Protein AF-A0A965VY72-F1 (afdb_monomer)

pLDDT: mean 89.58, std 15.49, range [37.41, 98.88]

Secondary structure (DSSP, 8-state):
------------------SSSTTHHHHHHHHHHHTT-HHHHHHHHHHHHHSHHHHT-HHHHHHHHHHHHHHHH-S-HHHHTT-TTHHHHHHHHHHHHHHH-TT-TTHHHHHHHHHHHHHHHHHHHHHHHTTT--HHHHHHHHHHHHHHGGG-TTSHHHHTT--HHHHHHHHHHHHHHHT-HHHHHHHHHHHHHTT---HHHHHHHHHHHHHTT-HHHHHHHHHHHTTT-TT-HHHHHHHHHHHHHTT-HHHHHHHHHHHHHH-TT---

Sequence (268 aa):
MKIKIHLAVLAIFAMPMYYKSQSINVQNMINYTRNKDFEKARSAADAAIAHAETKGKAKTWKCRGEVFKAIYADTSSRIRALDSKSEEKALEAFTQCFILDKELIYKDEVKNWLVQAASACLRKSESYYVPNSMYTEALAIYNLLENALPYDFDQAMKRSNITKEKLVYNRFKVNTYAGDKNQMKQIAETLMRMGYKEAFIYESMLKLYLAEKDTASALSVIEKGKDLFESNMVLIGTEIDIYLARKKTQDLIVKVQNAIELAPDNDI

Structure (mmCIF, N/CA/C/O backbone):
data_AF-A0A965VY72-F1
#
_entry.id   AF-A0A965VY72-F1
#
loop_
_atom_site.group_PDB
_atom_site.id
_atom_site.type_symbol
_atom_site.label_atom_id
_atom_site.label_alt_id
_atom_site.label_comp_id
_atom_site.label_asym_id
_atom_site.label_entity_id
_atom_site.label_seq_id
_atom_site.pdbx_PDB_ins_code
_atom_site.Cartn_x
_atom_site.Cartn_y
_atom_site.Cartn_z
_atom_site.occupancy
_atom_site.B_iso_or_equiv
_atom_site.auth_seq_id
_atom_site.auth_comp_id
_atom_site.auth_asym_id
_atom_site.auth_atom_id
_atom_site.pdbx_PDB_model_num
ATOM 1 N N . MET A 1 1 ? 23.891 34.702 -82.971 1.00 40.88 1 MET A N 1
ATOM 2 C CA . MET A 1 1 ? 24.136 33.421 -82.274 1.00 40.88 1 MET A CA 1
ATOM 3 C C . MET A 1 1 ? 24.014 33.675 -80.771 1.00 40.88 1 MET A C 1
ATOM 5 O O . MET A 1 1 ? 24.878 34.335 -80.216 1.00 40.88 1 MET A O 1
ATOM 9 N N . LYS A 1 2 ? 22.882 33.320 -80.144 1.00 37.41 2 LYS A N 1
ATOM 10 C CA . LYS A 1 2 ? 22.595 33.601 -78.721 1.00 37.41 2 LYS A CA 1
ATOM 11 C C . LYS A 1 2 ? 22.904 32.349 -77.895 1.00 37.41 2 LYS A C 1
ATOM 13 O O . LYS A 1 2 ? 22.242 31.334 -78.081 1.00 37.41 2 LYS A O 1
ATOM 18 N N . ILE A 1 3 ? 23.895 32.422 -77.011 1.00 41.69 3 ILE A N 1
ATOM 19 C CA . ILE A 1 3 ? 24.248 31.341 -76.082 1.00 41.69 3 ILE A CA 1
ATOM 20 C C . ILE A 1 3 ? 23.315 31.446 -74.870 1.00 41.69 3 ILE A C 1
ATOM 22 O O . ILE A 1 3 ? 23.334 32.444 -74.152 1.00 41.69 3 ILE A O 1
ATOM 26 N N . LYS A 1 4 ? 22.461 30.438 -74.669 1.00 41.91 4 LYS A N 1
ATOM 27 C CA . LYS A 1 4 ? 21.658 30.274 -73.451 1.00 41.91 4 LYS A CA 1
ATOM 28 C C . LYS A 1 4 ? 22.517 29.564 -72.407 1.00 41.91 4 LYS A C 1
ATOM 30 O O . LYS A 1 4 ? 22.856 28.400 -72.587 1.00 41.91 4 LYS A O 1
ATOM 35 N N . ILE A 1 5 ? 22.862 30.260 -71.330 1.00 47.34 5 ILE A N 1
ATOM 36 C CA . ILE A 1 5 ? 23.482 29.661 -70.145 1.00 47.34 5 ILE A CA 1
ATOM 37 C C . ILE A 1 5 ? 22.338 29.159 -69.259 1.00 47.34 5 ILE A 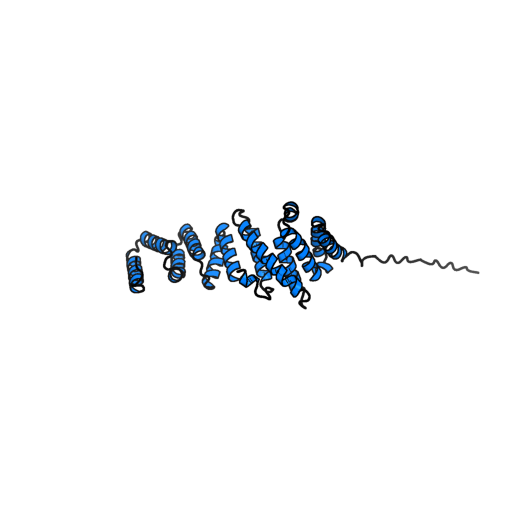C 1
ATOM 39 O O . ILE A 1 5 ? 21.594 29.956 -68.692 1.00 47.34 5 ILE A O 1
ATOM 43 N N . HIS A 1 6 ? 22.160 27.841 -69.180 1.00 44.81 6 HIS A N 1
ATOM 44 C CA . HIS A 1 6 ? 21.259 27.226 -68.209 1.00 44.81 6 HIS A CA 1
ATOM 45 C C . HIS A 1 6 ? 22.002 27.061 -66.882 1.00 44.81 6 HIS A C 1
ATOM 47 O O . HIS A 1 6 ? 22.918 26.252 -66.764 1.00 44.81 6 HIS A O 1
ATOM 53 N N . LEU A 1 7 ? 21.610 27.861 -65.891 1.00 44.25 7 LEU A N 1
ATOM 54 C CA . LEU A 1 7 ? 22.065 27.741 -64.512 1.00 44.25 7 LEU A CA 1
ATOM 55 C C . LEU A 1 7 ? 21.391 26.503 -63.893 1.00 44.25 7 LEU A C 1
ATOM 57 O O . LEU A 1 7 ? 20.194 26.520 -63.608 1.00 44.25 7 LEU A O 1
ATOM 61 N N . ALA A 1 8 ? 22.135 25.410 -63.737 1.00 47.56 8 ALA A N 1
ATOM 62 C CA . ALA A 1 8 ? 21.666 24.226 -63.026 1.00 47.56 8 ALA A CA 1
ATOM 63 C C . ALA A 1 8 ? 21.755 24.483 -61.513 1.00 47.56 8 ALA A C 1
ATOM 65 O O . ALA A 1 8 ? 22.842 24.525 -60.940 1.00 47.56 8 ALA A O 1
ATOM 66 N N . VAL A 1 9 ? 20.606 24.681 -60.864 1.00 48.56 9 VAL A N 1
ATOM 67 C CA . VAL A 1 9 ? 20.505 24.741 -59.402 1.00 48.56 9 VAL A CA 1
ATOM 68 C C . VAL A 1 9 ? 20.588 23.312 -58.868 1.00 48.56 9 VAL A C 1
ATOM 70 O O . VAL A 1 9 ? 19.647 22.531 -59.004 1.00 48.56 9 VAL A O 1
ATOM 73 N N . LEU A 1 10 ? 21.730 22.958 -58.279 1.00 47.56 10 LEU A N 1
ATOM 74 C CA . LEU A 1 10 ? 21.917 21.699 -57.565 1.00 47.56 10 LEU A CA 1
ATOM 75 C C . LEU A 1 10 ? 21.198 21.799 -56.209 1.00 47.56 10 LEU A C 1
ATOM 77 O O . LEU A 1 10 ? 21.743 22.319 -55.237 1.00 47.56 10 LEU A O 1
ATOM 81 N N . ALA A 1 11 ? 19.949 21.339 -56.144 1.00 50.06 11 ALA A N 1
ATOM 82 C CA . ALA A 1 11 ? 19.232 21.199 -54.882 1.00 50.06 11 ALA A CA 1
ATOM 83 C C . ALA A 1 11 ? 19.831 20.024 -54.092 1.00 50.06 11 ALA A C 1
ATOM 85 O O . ALA A 1 11 ? 19.510 18.861 -54.338 1.00 50.06 11 ALA A O 1
ATOM 86 N N . ILE A 1 12 ? 20.723 20.322 -53.145 1.00 50.69 12 ILE A N 1
ATOM 87 C CA . ILE A 1 12 ? 21.168 19.353 -52.142 1.00 50.69 12 ILE A CA 1
ATOM 88 C C . ILE A 1 12 ? 19.978 19.105 -51.216 1.00 50.69 12 ILE A C 1
ATOM 90 O O . ILE A 1 12 ? 19.688 19.892 -50.316 1.00 50.69 12 ILE A O 1
ATOM 94 N N . PHE A 1 13 ? 19.265 18.007 -51.457 1.00 47.59 13 PHE A N 1
ATOM 95 C CA . PHE A 1 13 ? 18.287 17.472 -50.521 1.00 47.59 13 PHE A CA 1
ATOM 96 C C . PHE A 1 13 ? 19.059 16.936 -49.308 1.00 47.59 13 PHE A C 1
ATOM 98 O O . PHE A 1 13 ? 19.477 15.780 -49.270 1.00 47.59 13 PHE A O 1
ATOM 105 N N . ALA A 1 14 ? 19.299 17.794 -48.317 1.00 49.09 14 ALA A N 1
ATOM 106 C CA . ALA A 1 14 ? 19.696 17.347 -46.993 1.00 49.09 14 ALA A CA 1
ATOM 107 C C . ALA A 1 14 ? 18.497 16.600 -46.399 1.00 49.09 14 ALA A C 1
ATOM 109 O O . ALA A 1 14 ? 17.624 17.202 -45.778 1.00 49.09 14 ALA A O 1
ATOM 110 N N . MET A 1 15 ? 18.412 15.288 -46.650 1.00 49.06 15 MET A N 1
ATOM 111 C CA . MET A 1 15 ? 17.477 14.435 -45.925 1.00 49.06 15 MET A CA 1
ATOM 112 C C . MET A 1 15 ? 17.787 14.587 -44.436 1.00 49.06 15 MET A C 1
ATOM 114 O O . MET A 1 15 ? 18.911 14.289 -44.018 1.00 49.06 15 MET A O 1
ATOM 118 N N . PRO A 1 16 ? 16.824 15.028 -43.616 1.00 48.22 16 PRO A N 1
ATOM 119 C CA . PRO A 1 16 ? 17.012 15.024 -42.184 1.00 48.22 16 PRO A CA 1
ATOM 120 C C . PRO A 1 16 ? 17.205 13.562 -41.746 1.00 48.22 16 PRO A C 1
ATOM 122 O O . PRO A 1 16 ? 16.287 12.749 -41.859 1.00 48.22 16 PRO A O 1
ATOM 125 N N . MET A 1 17 ? 18.397 13.201 -41.257 1.00 46.19 17 MET A N 1
ATOM 126 C CA . MET A 1 17 ? 18.658 11.907 -40.609 1.00 46.19 17 MET A CA 1
ATOM 127 C C . MET A 1 17 ? 17.891 11.819 -39.276 1.00 46.19 17 MET A C 1
ATOM 129 O O . MET A 1 17 ? 18.478 11.903 -38.203 1.00 46.19 17 MET A O 1
ATOM 133 N N . TYR A 1 18 ? 16.568 11.656 -39.325 1.00 44.50 18 TYR A N 1
ATOM 134 C CA . TYR A 1 18 ? 15.696 11.642 -38.140 1.00 44.50 18 TYR A CA 1
ATOM 135 C C . TYR A 1 18 ? 15.148 10.257 -37.762 1.00 44.50 18 TYR A C 1
ATOM 137 O O . TYR A 1 18 ? 14.260 10.170 -36.921 1.00 44.50 18 TYR A O 1
ATOM 145 N N . TYR A 1 19 ? 15.680 9.158 -38.309 1.00 41.00 19 TYR A N 1
ATOM 146 C CA . TYR A 1 19 ? 15.015 7.846 -38.191 1.00 41.00 19 TYR A CA 1
ATOM 147 C C . TYR A 1 19 ? 15.778 6.725 -37.463 1.00 41.00 19 TYR A C 1
ATOM 149 O O . TYR A 1 19 ? 15.329 5.583 -37.494 1.00 41.00 19 TYR A O 1
ATOM 157 N N . LYS A 1 20 ? 16.899 6.987 -36.765 1.00 46.50 20 LYS A N 1
ATOM 158 C CA . LYS A 1 20 ? 17.641 5.906 -36.062 1.00 46.50 20 LYS A CA 1
ATOM 159 C C . LYS A 1 20 ? 18.006 6.115 -34.586 1.00 46.50 20 LYS A C 1
ATOM 161 O O . LYS A 1 20 ? 18.427 5.147 -33.960 1.00 46.50 20 LYS A O 1
ATOM 166 N N . SER A 1 21 ? 17.810 7.291 -33.979 1.00 45.56 21 SER A N 1
ATOM 167 C CA . SER A 1 21 ? 18.193 7.494 -32.564 1.00 45.56 21 SER A CA 1
ATOM 168 C C . SER A 1 21 ? 17.094 7.154 -31.546 1.00 45.56 21 SER A C 1
ATOM 170 O O . SER A 1 21 ? 17.388 6.942 -30.378 1.00 45.56 21 SER A O 1
ATOM 172 N N . GLN A 1 22 ? 15.829 7.040 -31.949 1.00 54.75 22 GLN A N 1
ATOM 173 C CA . GLN A 1 22 ? 14.702 7.066 -31.000 1.00 54.75 22 GLN A CA 1
ATOM 174 C C . GLN A 1 22 ? 14.524 5.754 -30.201 1.00 54.75 22 GLN A C 1
ATOM 176 O O . GLN A 1 22 ? 14.051 5.771 -29.068 1.00 54.75 22 GLN A O 1
ATOM 181 N N . SER A 1 23 ? 14.999 4.615 -30.726 1.00 73.31 23 SER A N 1
ATOM 182 C CA . SER A 1 23 ? 15.077 3.331 -30.001 1.00 73.31 23 SER A CA 1
ATOM 183 C C . SER A 1 23 ? 16.409 3.125 -29.260 1.00 73.31 23 SER A C 1
ATOM 185 O O . SER A 1 23 ? 16.591 2.084 -28.620 1.00 73.31 23 SER A O 1
ATOM 187 N N . ILE A 1 24 ? 17.357 4.071 -29.335 1.00 89.06 24 ILE A N 1
ATOM 188 C CA . ILE A 1 24 ? 18.702 3.855 -28.783 1.00 89.06 24 ILE A CA 1
ATOM 189 C C . ILE A 1 24 ? 18.660 3.702 -27.268 1.00 89.06 24 ILE A C 1
ATOM 191 O O . ILE A 1 24 ? 19.339 2.839 -26.735 1.00 89.06 24 ILE A O 1
ATOM 195 N N . ASN A 1 25 ? 17.802 4.457 -26.577 1.00 92.69 25 ASN A N 1
ATOM 196 C CA . ASN A 1 25 ? 17.677 4.378 -25.122 1.00 92.69 25 ASN A CA 1
ATOM 197 C C . ASN A 1 25 ? 17.100 3.033 -24.671 1.00 92.69 25 ASN A C 1
ATOM 199 O O . ASN A 1 25 ? 17.557 2.482 -23.674 1.00 92.69 25 ASN A O 1
ATOM 203 N N . VAL A 1 26 ? 16.184 2.449 -25.455 1.00 93.69 26 VAL A N 1
ATOM 204 C CA . VAL A 1 26 ? 15.673 1.091 -25.213 1.00 93.69 26 VAL A CA 1
ATOM 205 C C . VAL A 1 26 ? 16.792 0.062 -25.364 1.00 93.69 26 VAL A C 1
ATOM 207 O O . VAL A 1 26 ? 16.963 -0.798 -24.504 1.00 93.69 26 VAL A O 1
ATOM 210 N N . GLN A 1 27 ? 17.599 0.169 -26.419 1.00 94.50 27 GLN A N 1
ATOM 211 C CA . GLN A 1 27 ? 18.726 -0.740 -26.622 1.00 94.50 27 GLN A CA 1
ATOM 212 C C . GLN A 1 27 ? 19.825 -0.547 -25.564 1.00 94.50 27 GLN A C 1
ATOM 214 O O . GLN A 1 27 ? 20.376 -1.521 -25.053 1.00 94.50 27 GLN A O 1
ATOM 219 N N . ASN A 1 28 ? 20.107 0.702 -25.200 1.00 95.75 28 ASN A N 1
ATOM 220 C CA . ASN A 1 28 ? 21.085 1.079 -24.190 1.00 95.75 28 ASN A CA 1
ATOM 221 C C . ASN A 1 28 ? 20.693 0.538 -22.818 1.00 95.75 28 ASN A C 1
ATOM 223 O O . ASN A 1 28 ? 21.526 -0.097 -22.185 1.00 95.75 28 ASN A O 1
ATOM 227 N N . MET A 1 29 ? 19.441 0.703 -22.370 1.00 95.50 29 MET A N 1
ATOM 228 C CA . MET A 1 29 ? 19.028 0.163 -21.068 1.00 95.50 29 MET A CA 1
ATOM 229 C C . MET A 1 29 ? 19.132 -1.366 -21.016 1.00 95.50 29 MET A C 1
ATOM 231 O O . MET A 1 29 ? 19.546 -1.906 -19.992 1.00 95.50 29 MET A O 1
ATOM 235 N N . ILE A 1 30 ? 18.849 -2.066 -22.123 1.00 95.62 30 ILE A N 1
ATOM 236 C CA . ILE A 1 30 ? 19.031 -3.523 -22.220 1.00 95.62 30 ILE A CA 1
ATOM 237 C C . ILE A 1 30 ? 20.519 -3.877 -22.098 1.00 95.62 30 ILE A C 1
ATOM 239 O O . ILE A 1 30 ? 20.892 -4.739 -21.303 1.00 95.62 30 ILE A O 1
ATOM 243 N N . ASN A 1 31 ? 21.381 -3.201 -22.861 1.00 97.25 31 ASN A N 1
ATOM 244 C CA . ASN A 1 31 ? 22.819 -3.468 -22.870 1.00 97.25 31 ASN A CA 1
ATOM 245 C C . ASN A 1 31 ? 23.475 -3.132 -21.521 1.00 97.25 31 ASN A C 1
ATOM 247 O O . ASN A 1 31 ? 24.244 -3.932 -20.995 1.00 97.25 31 ASN A O 1
ATOM 251 N N . TYR A 1 32 ? 23.144 -1.985 -20.929 1.00 97.94 32 TYR A N 1
ATOM 252 C CA . TYR A 1 32 ? 23.664 -1.564 -19.629 1.00 97.94 32 TYR A CA 1
ATOM 253 C C . TYR A 1 32 ? 23.194 -2.483 -18.499 1.00 97.94 32 TYR A C 1
ATOM 255 O O . TYR A 1 32 ? 24.014 -2.865 -17.669 1.00 97.94 32 TYR A O 1
ATOM 263 N N . THR A 1 33 ? 21.930 -2.926 -18.509 1.00 96.88 33 THR A N 1
ATOM 264 C CA . THR A 1 33 ? 21.433 -3.919 -17.536 1.00 96.88 33 THR A CA 1
ATOM 265 C C . THR A 1 33 ? 22.198 -5.238 -17.644 1.00 96.88 33 THR A C 1
ATOM 267 O O . THR A 1 33 ? 22.635 -5.771 -16.628 1.00 96.88 33 THR A O 1
ATOM 270 N N . ARG A 1 34 ? 22.438 -5.742 -18.865 1.00 96.06 34 ARG A N 1
ATOM 271 C CA . ARG A 1 34 ? 23.243 -6.960 -19.093 1.00 96.06 34 ARG A CA 1
ATOM 272 C C . ARG A 1 34 ? 24.675 -6.817 -18.579 1.00 96.06 34 ARG A C 1
ATOM 274 O O . ARG A 1 34 ? 25.203 -7.747 -17.978 1.00 96.06 34 ARG A O 1
ATOM 281 N N . ASN A 1 35 ? 25.266 -5.641 -18.765 1.00 97.00 35 ASN A N 1
ATOM 282 C CA . ASN A 1 35 ? 26.619 -5.325 -18.308 1.00 97.00 35 ASN A CA 1
ATOM 283 C C . ASN A 1 35 ? 26.681 -4.904 -16.828 1.00 97.00 35 ASN A C 1
ATOM 285 O O . ASN A 1 35 ? 27.755 -4.546 -16.351 1.00 97.00 35 ASN A O 1
ATOM 289 N N . LYS A 1 36 ? 25.551 -4.934 -16.103 1.00 96.38 36 LYS A N 1
ATOM 290 C CA . LYS A 1 36 ? 25.416 -4.481 -14.707 1.00 96.38 36 LYS A CA 1
ATOM 291 C C . LYS A 1 36 ? 25.837 -3.020 -14.471 1.00 96.38 36 LYS A C 1
ATOM 293 O O . LYS A 1 36 ? 26.154 -2.631 -13.349 1.00 96.38 36 LYS A O 1
ATOM 298 N N . ASP A 1 37 ? 25.803 -2.188 -15.513 1.00 97.44 37 ASP A N 1
ATOM 299 C CA . ASP A 1 37 ? 25.995 -0.737 -15.418 1.00 97.44 37 ASP A CA 1
ATOM 300 C C . ASP A 1 37 ? 24.653 -0.079 -15.056 1.00 97.44 37 ASP A C 1
ATOM 302 O O . ASP A 1 37 ? 23.983 0.548 -15.879 1.00 97.44 37 ASP A O 1
ATOM 306 N N . PHE A 1 38 ? 24.199 -0.321 -13.823 1.00 97.56 38 PHE A N 1
ATOM 307 C CA . PHE A 1 38 ? 22.842 0.025 -13.391 1.00 97.56 38 PHE A CA 1
ATOM 308 C C . PHE A 1 38 ? 22.576 1.529 -13.338 1.00 97.56 38 PHE A C 1
ATOM 310 O O . PHE A 1 38 ? 21.440 1.957 -13.543 1.00 97.56 38 PHE A O 1
ATOM 317 N N . GLU A 1 39 ? 23.610 2.343 -13.130 1.00 97.25 39 GLU A N 1
ATOM 318 C CA . GLU A 1 39 ? 23.478 3.797 -13.159 1.00 97.25 39 GLU A CA 1
ATOM 319 C C . GLU A 1 39 ? 23.124 4.286 -14.568 1.00 97.25 39 GLU A C 1
ATOM 321 O O . GLU A 1 39 ? 22.139 5.011 -14.742 1.00 97.25 39 GLU A O 1
ATOM 326 N N . LYS A 1 40 ? 23.854 3.824 -15.595 1.00 98.00 40 LYS A N 1
ATOM 327 C CA . LYS A 1 40 ? 23.518 4.146 -16.988 1.00 98.00 40 LYS A CA 1
ATOM 328 C C . LYS A 1 40 ? 22.225 3.479 -17.437 1.00 98.00 40 LYS A C 1
ATOM 330 O O . LYS A 1 40 ? 21.467 4.089 -18.192 1.00 98.00 40 LYS A O 1
ATOM 335 N N . ALA A 1 41 ? 21.953 2.257 -16.979 1.00 98.19 41 ALA A N 1
ATOM 336 C CA . ALA A 1 41 ? 20.717 1.549 -17.294 1.00 98.19 41 ALA A CA 1
ATOM 337 C C . ALA A 1 41 ? 19.490 2.331 -16.810 1.00 98.19 41 ALA A C 1
ATOM 339 O O . ALA A 1 41 ? 18.569 2.551 -17.595 1.00 98.19 41 ALA A O 1
ATOM 340 N N . ARG A 1 42 ? 19.514 2.818 -15.560 1.00 97.44 42 ARG A N 1
ATOM 341 C CA . ARG A 1 42 ? 18.473 3.682 -14.985 1.00 97.44 42 ARG A CA 1
ATOM 342 C C . ARG A 1 42 ? 18.270 4.944 -15.820 1.00 97.44 42 ARG A C 1
ATOM 344 O O . ARG A 1 42 ? 17.147 5.226 -16.225 1.00 97.44 42 ARG A O 1
ATOM 351 N N . SER A 1 43 ? 19.349 5.667 -16.125 1.00 96.69 43 SER A N 1
ATOM 352 C CA . SER A 1 43 ? 19.275 6.902 -16.918 1.00 96.69 43 SER A CA 1
ATOM 353 C C . SER A 1 43 ? 18.698 6.654 -18.316 1.00 96.69 43 SER A C 1
ATOM 355 O O . SER A 1 43 ? 17.859 7.417 -18.792 1.00 96.69 43 SER A O 1
ATOM 357 N N . ALA A 1 44 ? 19.095 5.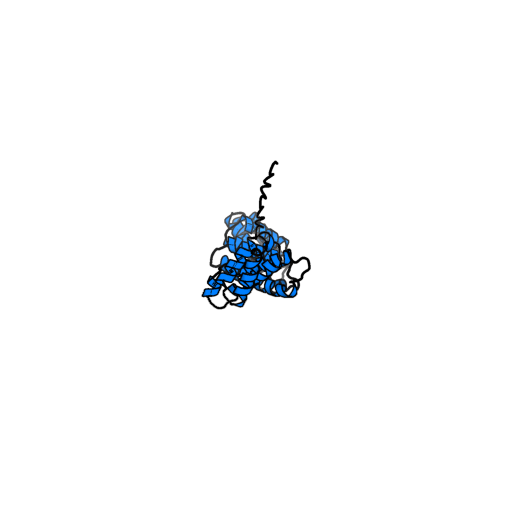556 -18.965 1.00 97.06 44 ALA A N 1
ATOM 358 C CA . ALA A 1 44 ? 18.544 5.157 -20.256 1.00 97.06 44 ALA A CA 1
ATOM 359 C C . ALA A 1 44 ? 17.063 4.750 -20.157 1.00 97.06 44 ALA A C 1
ATOM 361 O O . ALA A 1 44 ? 16.290 5.063 -21.060 1.00 97.06 44 ALA A O 1
ATOM 362 N N . ALA A 1 45 ? 16.651 4.099 -19.066 1.00 97.00 45 ALA A N 1
ATOM 363 C CA . ALA A 1 45 ? 15.265 3.704 -18.836 1.00 97.00 45 ALA A CA 1
ATOM 364 C C . ALA A 1 45 ? 14.340 4.915 -18.631 1.00 97.00 45 ALA A C 1
ATOM 366 O O . ALA A 1 45 ? 13.271 4.975 -19.241 1.00 97.00 45 ALA A O 1
ATOM 367 N N . ASP A 1 46 ? 14.764 5.904 -17.839 1.00 94.69 46 ASP A N 1
ATOM 368 C CA . ASP A 1 46 ? 14.007 7.146 -17.644 1.00 94.69 46 ASP A CA 1
ATOM 369 C C . ASP A 1 46 ? 13.942 7.964 -18.952 1.00 94.69 46 ASP A C 1
ATOM 371 O O . ASP A 1 46 ? 12.874 8.442 -19.340 1.00 94.69 46 ASP A O 1
ATOM 375 N N . ALA A 1 47 ? 15.038 8.026 -19.718 1.00 94.06 47 ALA A N 1
ATOM 376 C CA . ALA A 1 47 ? 15.040 8.665 -21.036 1.00 94.06 47 ALA A CA 1
ATOM 377 C C . ALA A 1 47 ? 14.153 7.932 -22.064 1.00 94.06 47 ALA A C 1
ATOM 379 O O . ALA A 1 47 ? 13.562 8.565 -22.941 1.00 94.06 47 ALA A O 1
ATOM 380 N N . ALA A 1 48 ? 14.033 6.603 -21.973 1.00 93.50 48 ALA A N 1
ATOM 381 C CA . ALA A 1 48 ? 13.207 5.813 -22.881 1.00 93.50 48 ALA A CA 1
ATOM 382 C C . ALA A 1 48 ? 11.705 6.074 -22.693 1.00 93.50 48 ALA A C 1
ATOM 384 O O . ALA A 1 48 ? 10.965 6.012 -23.670 1.00 93.50 48 ALA A O 1
ATOM 385 N N . ILE A 1 49 ? 11.231 6.394 -21.487 1.00 93.44 49 ILE A N 1
ATOM 386 C CA . ILE A 1 49 ? 9.804 6.691 -21.256 1.00 93.44 49 ILE A CA 1
ATOM 387 C C . ILE A 1 49 ? 9.438 8.169 -21.455 1.00 93.44 49 ILE A C 1
ATOM 389 O O . ILE A 1 49 ? 8.257 8.498 -21.550 1.00 93.44 49 ILE A O 1
ATOM 393 N N . ALA A 1 50 ? 10.423 9.063 -21.579 1.00 91.94 50 ALA A N 1
ATOM 394 C CA . ALA A 1 50 ? 10.180 10.470 -21.904 1.00 91.94 50 ALA A CA 1
ATOM 395 C C . ALA A 1 50 ? 9.757 10.678 -23.373 1.00 91.94 50 ALA A C 1
ATOM 397 O O . ALA A 1 50 ? 9.076 11.650 -23.700 1.00 91.94 50 ALA A O 1
ATOM 398 N N . HIS A 1 51 ? 10.135 9.762 -24.270 1.00 89.62 51 HIS A N 1
ATOM 399 C CA . HIS A 1 51 ? 9.875 9.882 -25.702 1.00 89.62 51 HIS A CA 1
ATOM 400 C C . HIS A 1 51 ? 8.526 9.257 -26.107 1.00 89.62 51 HIS A C 1
ATOM 402 O O . HIS A 1 51 ? 8.171 8.153 -25.685 1.00 89.62 51 HIS A O 1
ATOM 408 N N . ALA A 1 52 ? 7.760 9.964 -26.947 1.00 88.19 52 ALA A N 1
ATOM 409 C CA . ALA A 1 52 ? 6.365 9.631 -27.250 1.00 88.19 52 ALA A CA 1
ATOM 410 C C . ALA A 1 52 ? 6.183 8.259 -27.918 1.00 88.19 52 ALA A C 1
ATOM 412 O O . ALA A 1 52 ? 5.253 7.528 -27.582 1.00 88.19 52 ALA A O 1
ATOM 413 N N . GLU A 1 53 ? 7.086 7.879 -28.821 1.00 87.75 53 GLU A N 1
ATOM 414 C CA . GLU A 1 53 ? 6.990 6.587 -29.509 1.00 87.75 53 GLU A CA 1
ATOM 415 C C . GLU A 1 53 ? 7.337 5.397 -28.614 1.00 87.75 53 GLU A C 1
ATOM 4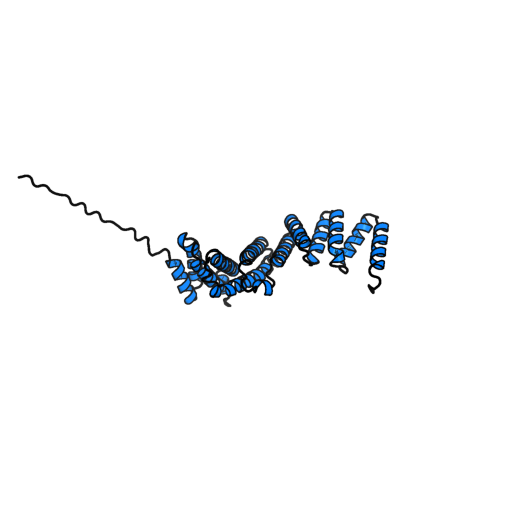17 O O . GLU A 1 53 ? 6.782 4.311 -28.761 1.00 87.75 53 GLU A O 1
ATOM 422 N N . THR A 1 54 ? 8.299 5.559 -27.709 1.00 92.38 54 THR A N 1
ATOM 423 C CA . THR A 1 54 ? 8.815 4.459 -26.890 1.00 92.38 54 THR A CA 1
ATOM 424 C C . THR A 1 54 ? 7.963 4.250 -25.651 1.00 92.38 54 THR A C 1
ATOM 426 O O . THR A 1 54 ? 7.744 3.096 -25.286 1.00 92.38 54 THR A O 1
ATOM 429 N N . LYS A 1 55 ? 7.393 5.312 -25.063 1.00 94.25 55 LYS A N 1
ATOM 430 C CA . LYS A 1 55 ? 6.434 5.193 -23.951 1.00 94.25 55 LYS A CA 1
ATOM 431 C C . LYS A 1 55 ? 5.139 4.470 -24.340 1.00 94.25 55 LYS A C 1
ATOM 433 O O . LYS A 1 55 ? 4.455 3.950 -23.471 1.00 94.25 55 LYS A O 1
ATOM 438 N N . GLY A 1 56 ? 4.808 4.415 -25.633 1.00 95.00 56 GLY A N 1
ATOM 439 C CA . GLY A 1 56 ? 3.656 3.670 -26.151 1.00 95.00 56 GLY A CA 1
ATOM 440 C C . GLY A 1 56 ? 3.909 2.175 -26.377 1.00 95.00 56 GLY A C 1
ATOM 441 O O . GLY A 1 56 ? 3.002 1.470 -26.803 1.00 95.00 56 GLY A O 1
ATOM 442 N N . LYS A 1 57 ? 5.127 1.670 -26.128 1.00 95.88 57 LYS A N 1
ATOM 443 C CA . LYS A 1 57 ? 5.509 0.280 -26.430 1.00 95.88 57 LYS A CA 1
ATOM 444 C C . LYS A 1 57 ? 5.630 -0.544 -25.152 1.00 95.88 57 LYS A C 1
ATOM 446 O O . LYS A 1 57 ? 6.473 -0.243 -24.30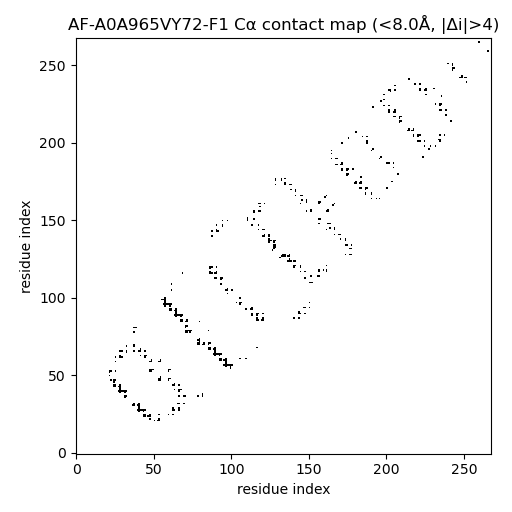7 1.00 95.88 57 LYS A O 1
ATOM 451 N N . ALA A 1 58 ? 4.882 -1.644 -25.063 1.00 97.50 58 ALA A N 1
ATOM 452 C CA . ALA A 1 58 ? 4.949 -2.581 -23.936 1.00 97.50 58 ALA A CA 1
ATOM 453 C C . ALA A 1 58 ? 6.383 -3.066 -23.648 1.00 97.50 58 ALA A C 1
ATOM 455 O O . ALA A 1 58 ? 6.820 -3.066 -22.499 1.00 97.50 58 ALA A O 1
ATOM 456 N N . LYS A 1 59 ? 7.172 -3.356 -24.696 1.00 96.31 59 LYS A N 1
ATOM 457 C CA . LYS A 1 59 ? 8.587 -3.749 -24.571 1.00 96.31 59 LYS A CA 1
ATOM 458 C C . LYS A 1 59 ? 9.434 -2.735 -23.796 1.00 96.31 59 LYS A C 1
ATOM 460 O O . LYS A 1 59 ? 10.297 -3.131 -23.018 1.00 96.31 59 LYS A O 1
ATOM 465 N N . THR A 1 60 ? 9.206 -1.437 -24.005 1.00 97.56 60 THR A N 1
ATOM 466 C CA . THR A 1 60 ? 9.933 -0.379 -23.287 1.00 97.56 60 THR A CA 1
ATOM 467 C C . THR A 1 60 ? 9.668 -0.486 -21.791 1.00 97.56 60 THR A C 1
ATOM 469 O O . THR A 1 60 ? 10.598 -0.457 -20.992 1.00 97.56 60 THR A O 1
ATOM 472 N N . TRP A 1 61 ? 8.406 -0.672 -21.412 1.00 98.44 61 TRP A N 1
ATOM 473 C CA . TRP A 1 61 ? 8.005 -0.798 -20.017 1.00 98.44 61 TRP A CA 1
ATOM 474 C C . TRP A 1 61 ? 8.474 -2.108 -19.384 1.00 98.44 61 TRP A C 1
ATOM 476 O O . TRP A 1 61 ? 8.999 -2.075 -18.275 1.00 98.44 61 TRP A O 1
ATOM 486 N N . LYS A 1 62 ? 8.423 -3.234 -20.108 1.00 98.31 62 LYS A N 1
ATOM 487 C CA . LYS A 1 62 ? 9.054 -4.494 -19.680 1.00 98.31 62 LYS A CA 1
ATOM 488 C C . LYS A 1 62 ? 10.523 -4.276 -19.304 1.00 98.31 62 LYS A C 1
ATOM 490 O O . LYS A 1 62 ? 10.928 -4.560 -18.179 1.00 98.31 62 LYS A O 1
ATOM 495 N N . CYS A 1 63 ? 11.314 -3.744 -20.237 1.00 97.94 63 CYS A N 1
ATOM 496 C CA . CYS A 1 63 ? 12.749 -3.548 -20.038 1.00 97.94 63 CYS A CA 1
ATOM 497 C C . CYS A 1 63 ? 13.048 -2.511 -18.943 1.00 97.94 63 CYS A C 1
ATOM 499 O O . CYS A 1 63 ? 13.985 -2.698 -18.172 1.00 97.94 63 CYS A O 1
ATOM 501 N N . ARG A 1 64 ? 12.228 -1.460 -18.807 1.00 98.50 64 ARG A N 1
ATOM 502 C CA . ARG A 1 64 ? 12.316 -0.532 -17.671 1.00 98.50 64 ARG A CA 1
ATOM 503 C C . ARG A 1 64 ? 12.093 -1.255 -16.341 1.00 98.50 64 ARG A C 1
ATOM 505 O O . ARG A 1 64 ? 12.852 -1.040 -15.401 1.00 98.50 64 ARG A O 1
ATOM 512 N N . GLY A 1 65 ? 11.080 -2.115 -16.260 1.00 98.62 65 GLY A N 1
ATOM 513 C CA . GLY A 1 65 ? 10.811 -2.903 -15.060 1.00 98.62 65 GLY A CA 1
ATOM 514 C C . GLY A 1 65 ? 11.976 -3.822 -14.697 1.00 98.62 65 GLY A C 1
ATOM 515 O O . GLY A 1 65 ? 12.343 -3.905 -13.530 1.00 98.62 65 GLY A O 1
ATOM 516 N N . GLU A 1 66 ? 12.623 -4.448 -15.684 1.00 98.44 66 GLU A N 1
ATOM 517 C CA . GLU A 1 66 ? 13.827 -5.263 -15.466 1.00 98.44 66 GLU A CA 1
ATOM 518 C C . GLU A 1 66 ? 14.994 -4.461 -14.875 1.00 98.44 66 GLU A C 1
ATOM 520 O O . GLU A 1 66 ? 15.635 -4.945 -13.943 1.00 98.44 66 GLU A O 1
ATOM 525 N N . VAL A 1 67 ? 15.240 -3.241 -15.371 1.00 98.69 67 VAL A N 1
ATOM 526 C CA . VAL A 1 67 ? 16.287 -2.340 -14.853 1.00 98.69 67 VAL A CA 1
ATOM 527 C C . VAL A 1 67 ? 16.056 -2.064 -13.370 1.00 98.69 67 VAL A C 1
ATOM 529 O O . VAL A 1 67 ? 16.938 -2.288 -12.543 1.00 98.69 67 VAL A O 1
ATOM 532 N N . PHE A 1 68 ? 14.856 -1.603 -13.017 1.00 98.75 68 PHE A N 1
ATOM 533 C CA . PHE A 1 68 ? 14.549 -1.239 -11.637 1.00 98.75 68 PHE A CA 1
ATOM 534 C C . PHE A 1 68 ? 14.437 -2.459 -10.721 1.00 98.75 68 PHE A C 1
ATOM 536 O O . PHE A 1 68 ? 14.863 -2.382 -9.571 1.00 98.75 68 PHE A O 1
ATOM 543 N N . LYS A 1 69 ? 13.992 -3.608 -11.245 1.00 98.50 69 LYS A N 1
ATOM 544 C CA . LYS A 1 69 ? 14.072 -4.896 -10.547 1.00 98.50 69 LYS A CA 1
ATOM 545 C C . LYS A 1 69 ? 15.502 -5.279 -10.217 1.00 98.50 69 LYS A C 1
ATOM 547 O O . LYS A 1 69 ? 15.766 -5.679 -9.090 1.00 98.50 69 LYS A O 1
ATOM 552 N N . ALA A 1 70 ? 16.420 -5.149 -11.172 1.00 98.06 70 ALA A N 1
ATOM 553 C CA . ALA A 1 70 ? 17.828 -5.431 -10.931 1.00 98.06 70 ALA A CA 1
ATOM 554 C C . ALA A 1 70 ? 18.405 -4.513 -9.844 1.00 98.06 70 ALA A C 1
ATOM 556 O O . ALA A 1 70 ? 19.155 -4.989 -9.002 1.00 98.06 70 ALA A O 1
ATOM 557 N N . ILE A 1 71 ? 18.001 -3.238 -9.814 1.00 98.44 71 ILE A N 1
ATOM 558 C CA . ILE A 1 71 ? 18.437 -2.274 -8.794 1.00 98.44 71 ILE A CA 1
ATOM 559 C C . ILE A 1 71 ? 17.922 -2.649 -7.397 1.00 98.44 71 ILE A C 1
ATOM 561 O O . ILE A 1 71 ? 18.730 -2.757 -6.475 1.00 98.44 71 ILE A O 1
ATOM 565 N N . TYR A 1 72 ? 16.611 -2.862 -7.219 1.00 97.81 72 TYR A N 1
ATOM 566 C CA . TYR A 1 72 ? 16.067 -3.126 -5.878 1.00 97.81 72 TYR A CA 1
ATOM 567 C C . TYR A 1 72 ? 16.395 -4.535 -5.364 1.00 97.81 72 TYR A C 1
ATOM 569 O O . TYR A 1 72 ? 16.437 -4.754 -4.154 1.00 97.81 72 TYR A O 1
ATOM 577 N N . ALA A 1 73 ? 16.612 -5.502 -6.264 1.00 97.12 73 ALA A N 1
ATOM 578 C CA . ALA A 1 73 ? 16.954 -6.876 -5.900 1.00 97.12 73 ALA A CA 1
ATOM 579 C C . ALA A 1 73 ? 18.455 -7.081 -5.627 1.00 97.12 73 ALA A C 1
ATOM 581 O O . ALA A 1 73 ? 18.843 -8.160 -5.175 1.00 97.12 73 ALA A O 1
ATOM 582 N N . ASP A 1 74 ? 19.303 -6.086 -5.904 1.00 97.25 74 ASP A N 1
ATOM 583 C CA . ASP A 1 74 ? 20.740 -6.175 -5.649 1.00 97.25 74 ASP A CA 1
ATOM 584 C C . ASP A 1 74 ? 21.043 -6.129 -4.140 1.00 97.25 74 ASP A C 1
ATOM 586 O O . ASP A 1 74 ? 20.446 -5.374 -3.366 1.00 97.25 74 ASP A O 1
ATOM 590 N N . THR A 1 75 ? 22.003 -6.937 -3.694 1.00 95.50 75 THR A N 1
ATOM 591 C CA . THR A 1 75 ? 22.398 -7.002 -2.281 1.00 95.50 75 THR A CA 1
ATOM 592 C C . THR A 1 75 ? 23.347 -5.868 -1.882 1.00 95.50 75 THR A C 1
ATOM 594 O O . THR A 1 75 ? 23.449 -5.537 -0.698 1.00 95.50 75 THR A O 1
ATOM 597 N N . SER A 1 76 ? 23.999 -5.215 -2.847 1.00 96.31 76 SER A N 1
ATOM 598 C CA . SER A 1 76 ? 24.889 -4.078 -2.631 1.00 96.31 76 SER A CA 1
ATOM 599 C C . SER A 1 76 ? 24.116 -2.829 -2.211 1.00 96.31 76 SER A C 1
ATOM 601 O O . SER A 1 76 ? 23.268 -2.321 -2.946 1.00 96.31 76 SER A O 1
ATOM 603 N N . SER A 1 77 ? 24.478 -2.252 -1.061 1.00 95.50 77 SER A N 1
ATOM 604 C CA . SER A 1 77 ? 23.927 -0.968 -0.605 1.00 95.50 77 SER A CA 1
ATOM 605 C C . SER A 1 77 ? 24.141 0.156 -1.622 1.00 95.50 77 SER A C 1
ATOM 607 O O . SER A 1 77 ? 23.241 0.966 -1.824 1.00 95.50 77 SER A O 1
ATOM 609 N N . ARG A 1 78 ? 25.292 0.168 -2.310 1.00 96.75 78 ARG A N 1
ATOM 610 C CA . ARG A 1 78 ? 25.609 1.141 -3.366 1.00 96.75 78 ARG A CA 1
ATOM 611 C C . ARG A 1 78 ? 24.613 1.065 -4.519 1.00 96.75 78 ARG A C 1
ATOM 613 O O . ARG A 1 78 ? 24.167 2.103 -4.990 1.00 96.75 78 ARG A O 1
ATOM 620 N N . ILE A 1 79 ? 24.279 -0.145 -4.972 1.00 97.44 79 ILE A N 1
ATOM 621 C CA . ILE A 1 79 ? 23.346 -0.327 -6.089 1.00 97.44 79 ILE A CA 1
ATOM 622 C C . ILE A 1 79 ? 21.926 0.026 -5.662 1.0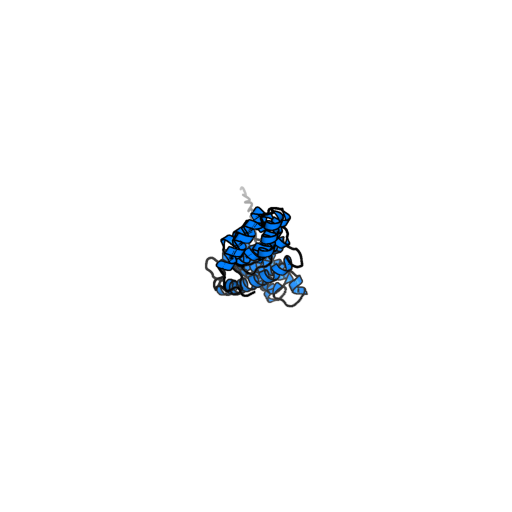0 97.44 79 ILE A C 1
ATOM 624 O O . ILE A 1 79 ? 21.283 0.812 -6.350 1.00 97.44 79 ILE A O 1
ATOM 628 N N . ARG A 1 80 ? 21.461 -0.444 -4.498 1.00 95.94 80 ARG A N 1
ATOM 629 C CA . ARG A 1 80 ? 20.124 -0.073 -4.001 1.00 95.94 80 ARG A CA 1
ATOM 630 C C . ARG A 1 80 ? 19.963 1.438 -3.804 1.00 95.94 80 ARG A C 1
ATOM 632 O O . ARG A 1 80 ? 18.887 1.975 -4.037 1.00 95.94 80 ARG A O 1
ATOM 639 N N . ALA A 1 81 ? 21.033 2.133 -3.411 1.00 96.81 81 ALA A N 1
ATOM 640 C CA . ALA A 1 81 ? 21.033 3.585 -3.243 1.00 96.81 81 ALA A CA 1
ATOM 641 C C . ALA A 1 81 ? 20.944 4.366 -4.566 1.00 96.81 81 ALA A C 1
ATOM 643 O O . ALA A 1 81 ? 20.699 5.571 -4.530 1.00 96.81 81 ALA A O 1
ATOM 644 N N . LEU A 1 82 ? 21.110 3.714 -5.727 1.00 97.62 82 LEU A N 1
ATOM 645 C CA . LEU A 1 82 ? 20.954 4.379 -7.021 1.00 97.62 82 LEU A CA 1
ATOM 646 C C . LEU A 1 82 ? 19.535 4.901 -7.215 1.00 97.62 82 LEU A C 1
ATOM 648 O O . LEU A 1 82 ? 19.363 5.947 -7.825 1.00 97.62 82 LEU A O 1
ATOM 652 N N . ASP A 1 83 ? 18.504 4.211 -6.735 1.00 97.38 83 ASP A N 1
ATOM 653 C CA . ASP A 1 83 ? 17.141 4.721 -6.847 1.00 97.38 83 ASP A CA 1
ATOM 654 C C . ASP A 1 83 ? 16.293 4.255 -5.669 1.00 97.38 83 ASP A C 1
ATOM 656 O O . ASP A 1 83 ? 15.905 3.089 -5.571 1.00 97.38 83 ASP A O 1
ATOM 660 N N . SER A 1 84 ? 15.980 5.204 -4.788 1.00 95.62 84 SER A N 1
ATOM 661 C CA . SER A 1 84 ? 15.165 4.965 -3.602 1.00 95.62 84 SER A CA 1
ATOM 662 C C . SER A 1 84 ? 13.707 4.646 -3.916 1.00 95.62 84 SER A C 1
ATOM 664 O O . SER A 1 84 ? 12.973 4.360 -2.978 1.00 95.62 84 SER A O 1
ATOM 666 N N . LYS A 1 85 ? 13.275 4.691 -5.185 1.00 97.25 85 LYS A N 1
ATOM 667 C CA . LYS A 1 85 ? 11.937 4.312 -5.667 1.00 97.25 85 LYS A CA 1
ATOM 668 C C . LYS A 1 85 ? 11.983 3.154 -6.674 1.00 97.25 85 LYS A C 1
ATOM 670 O O . LYS A 1 85 ? 11.090 3.016 -7.511 1.00 97.25 85 LYS A O 1
ATOM 675 N N . SER A 1 86 ? 13.048 2.353 -6.659 1.00 98.19 86 SER A N 1
ATOM 676 C CA . SER A 1 86 ? 13.240 1.272 -7.631 1.00 98.19 86 SER A CA 1
ATOM 677 C C . SER A 1 86 ? 12.150 0.194 -7.556 1.00 98.19 86 SER A C 1
ATOM 679 O O . SER A 1 86 ? 11.702 -0.269 -8.603 1.00 98.19 86 SER A O 1
ATOM 681 N N . GLU A 1 87 ? 11.639 -0.163 -6.377 1.00 98.50 87 GLU A N 1
ATOM 682 C CA . GLU A 1 87 ? 10.500 -1.084 -6.244 1.00 98.50 87 GLU A CA 1
ATOM 683 C C . GLU A 1 87 ? 9.245 -0.541 -6.949 1.00 98.50 87 GLU A C 1
ATOM 685 O O . GLU A 1 87 ? 8.634 -1.225 -7.771 1.00 98.50 87 GLU A O 1
ATOM 690 N N . GLU A 1 88 ? 8.895 0.717 -6.677 1.00 98.62 88 GLU A N 1
ATOM 691 C CA . GLU A 1 88 ? 7.724 1.407 -7.218 1.00 98.62 88 GLU A CA 1
ATOM 692 C C . GLU A 1 88 ? 7.828 1.572 -8.730 1.00 98.62 88 GLU A C 1
ATOM 694 O O . GLU A 1 88 ? 6.878 1.268 -9.451 1.00 98.62 88 GLU A O 1
ATOM 699 N N . LYS A 1 89 ? 8.997 1.999 -9.224 1.00 98.69 89 LYS A N 1
ATOM 700 C CA . LYS A 1 89 ? 9.260 2.141 -10.661 1.00 98.69 89 LYS A CA 1
ATOM 701 C C . LYS A 1 89 ? 9.207 0.793 -11.383 1.00 98.69 89 LYS A C 1
ATOM 703 O O . LYS A 1 89 ? 8.755 0.739 -12.527 1.00 98.69 89 LYS A O 1
ATOM 708 N N . ALA A 1 90 ? 9.637 -0.295 -10.744 1.00 98.81 90 ALA A N 1
ATOM 709 C CA . ALA A 1 90 ? 9.508 -1.629 -11.316 1.00 98.81 90 ALA A CA 1
ATOM 710 C C . ALA A 1 90 ? 8.042 -2.082 -11.386 1.00 98.81 90 ALA A C 1
ATOM 712 O O . ALA A 1 90 ? 7.601 -2.531 -12.443 1.00 98.81 90 ALA A O 1
ATOM 713 N N . LEU A 1 91 ? 7.276 -1.918 -10.300 1.00 98.88 91 LEU A N 1
ATOM 714 C CA . LEU A 1 91 ? 5.850 -2.261 -10.256 1.00 98.88 91 LEU A CA 1
ATOM 715 C C . LEU A 1 91 ? 5.043 -1.459 -11.284 1.00 98.88 91 LEU A C 1
ATOM 717 O O . LEU A 1 91 ? 4.277 -2.036 -12.057 1.00 98.88 91 LEU A O 1
ATOM 721 N N . GLU A 1 92 ? 5.255 -0.142 -11.330 1.00 98.81 92 GLU A N 1
ATOM 722 C CA . GLU A 1 92 ? 4.680 0.749 -12.339 1.00 98.81 92 GLU A CA 1
ATOM 723 C C . GLU A 1 92 ? 4.994 0.233 -13.745 1.00 98.81 92 GLU A C 1
ATOM 725 O O . GLU A 1 92 ? 4.092 0.077 -14.566 1.00 98.81 92 GLU A O 1
ATOM 730 N N . ALA A 1 93 ? 6.262 -0.077 -14.019 1.00 98.81 93 ALA A N 1
ATOM 731 C CA . ALA A 1 93 ? 6.687 -0.472 -15.349 1.00 98.81 93 ALA A CA 1
ATOM 732 C C . ALA A 1 93 ? 6.114 -1.825 -15.787 1.00 98.81 93 ALA A C 1
ATOM 734 O O . ALA A 1 93 ? 5.630 -1.945 -16.910 1.00 98.81 93 ALA A O 1
ATOM 735 N N . PHE A 1 94 ? 6.092 -2.833 -14.917 1.00 98.88 94 PHE A N 1
ATOM 736 C CA . PHE A 1 94 ? 5.455 -4.109 -15.248 1.00 98.88 94 PHE A CA 1
ATOM 737 C C . PHE A 1 94 ? 3.936 -3.970 -15.421 1.00 98.88 94 PHE A C 1
ATOM 739 O O . PHE A 1 94 ? 3.366 -4.590 -16.317 1.00 98.88 94 PHE A O 1
ATOM 746 N N . THR A 1 95 ? 3.285 -3.100 -14.645 1.00 98.81 95 THR A N 1
ATOM 747 C CA . THR A 1 95 ? 1.852 -2.805 -14.809 1.00 98.81 95 THR A CA 1
ATOM 748 C C . THR A 1 95 ? 1.579 -2.112 -16.148 1.00 98.81 95 THR A C 1
ATOM 750 O O . THR A 1 95 ? 0.697 -2.529 -16.895 1.00 98.81 95 THR A O 1
ATOM 753 N N . GLN A 1 96 ? 2.374 -1.098 -16.511 1.00 98.62 96 GLN A N 1
ATOM 754 C CA . GLN A 1 96 ? 2.267 -0.408 -17.804 1.00 98.62 96 GLN A CA 1
ATOM 755 C C . GLN A 1 96 ? 2.587 -1.321 -18.990 1.00 98.62 96 GLN A C 1
ATOM 757 O O . GLN A 1 96 ? 1.955 -1.207 -20.040 1.00 98.62 96 GLN A O 1
ATOM 762 N N . CYS A 1 97 ? 3.518 -2.266 -18.820 1.00 98.62 97 CYS A N 1
ATOM 763 C CA . CYS A 1 97 ? 3.764 -3.315 -19.802 1.00 98.62 97 CYS A CA 1
ATOM 764 C C . CYS A 1 97 ? 2.464 -4.061 -20.120 1.00 98.62 97 CYS A C 1
ATOM 766 O O . CYS A 1 97 ? 2.091 -4.115 -21.286 1.00 98.62 97 CYS A O 1
ATOM 768 N N . PHE A 1 98 ? 1.730 -4.543 -19.112 1.00 98.62 98 PHE A N 1
ATOM 769 C CA . PHE A 1 98 ? 0.462 -5.245 -19.339 1.00 98.62 98 PHE A CA 1
ATOM 770 C C . PHE A 1 98 ? -0.684 -4.358 -19.822 1.00 98.62 98 PHE A C 1
ATOM 772 O O . PHE A 1 98 ? -1.506 -4.813 -20.615 1.00 98.62 98 PHE A O 1
ATOM 779 N N . ILE A 1 99 ? -0.723 -3.084 -19.425 1.00 98.12 99 ILE A N 1
ATOM 780 C CA . ILE A 1 99 ? -1.692 -2.129 -19.982 1.00 98.12 99 ILE A CA 1
ATOM 781 C C . ILE A 1 99 ? -1.527 -2.019 -21.504 1.00 98.12 99 ILE A C 1
ATOM 783 O O . ILE A 1 99 ? -2.527 -1.930 -22.221 1.00 98.12 99 ILE A O 1
ATOM 787 N N . LEU A 1 100 ? -0.291 -2.024 -22.007 1.00 97.88 100 LEU A N 1
ATOM 788 C CA . LEU A 1 100 ? 0.017 -1.850 -23.429 1.00 97.88 100 LEU A CA 1
ATOM 789 C C . LEU A 1 100 ? 0.094 -3.173 -24.207 1.00 97.88 100 LEU A C 1
ATOM 791 O O . LEU A 1 100 ? -0.115 -3.178 -25.418 1.00 97.88 100 LEU A O 1
ATOM 795 N N . ASP A 1 101 ? 0.379 -4.285 -23.535 1.00 97.25 101 ASP A N 1
ATOM 796 C CA . ASP A 1 101 ? 0.523 -5.621 -24.120 1.00 97.25 101 ASP A CA 1
ATOM 797 C C . ASP A 1 101 ? -0.837 -6.303 -24.333 1.00 97.25 101 ASP A C 1
ATOM 799 O O . ASP A 1 101 ? -1.204 -7.255 -23.645 1.00 97.25 101 ASP A O 1
ATOM 803 N N . LYS A 1 102 ? -1.619 -5.785 -25.288 1.00 95.62 102 LYS A N 1
ATOM 804 C CA . LYS A 1 102 ? -2.988 -6.264 -25.563 1.00 95.62 102 LYS A CA 1
ATOM 805 C C . LYS A 1 102 ? -3.053 -7.726 -26.003 1.00 95.62 102 LYS A C 1
ATOM 807 O O . LYS A 1 102 ? -4.057 -8.385 -25.759 1.00 95.62 102 LYS A O 1
ATOM 812 N N . GLU A 1 103 ? -1.988 -8.215 -26.625 1.00 96.25 103 GLU A N 1
ATOM 813 C CA . GLU A 1 103 ? -1.866 -9.592 -27.109 1.00 96.25 103 GLU A CA 1
ATOM 814 C C . GLU A 1 103 ? -1.201 -10.520 -26.080 1.00 96.25 103 GLU A C 1
ATOM 816 O O . GLU A 1 103 ? -1.026 -11.705 -26.350 1.00 96.25 103 GLU A O 1
ATOM 821 N N . LEU A 1 104 ? -0.862 -10.003 -24.889 1.00 96.06 104 LEU A N 1
ATOM 822 C CA . LEU A 1 104 ? -0.239 -10.753 -23.794 1.00 96.06 104 LEU A CA 1
ATOM 823 C C . LEU A 1 104 ? 1.080 -11.441 -24.195 1.00 96.06 104 LEU A C 1
ATOM 825 O O . LEU A 1 104 ? 1.436 -12.481 -23.636 1.00 96.06 104 LEU A O 1
ATOM 829 N N . ILE A 1 105 ? 1.829 -10.840 -25.125 1.00 97.88 105 ILE A N 1
ATOM 830 C CA . ILE A 1 105 ? 3.105 -11.347 -25.652 1.00 97.88 105 ILE A CA 1
ATOM 831 C C . ILE A 1 105 ? 4.128 -11.539 -24.525 1.00 97.88 105 ILE A C 1
ATOM 833 O O . ILE A 1 105 ? 4.908 -12.488 -24.541 1.00 97.88 105 ILE A O 1
ATOM 837 N N . TYR A 1 106 ? 4.134 -10.645 -23.536 1.00 97.81 106 TYR A N 1
ATOM 838 C CA . TYR A 1 106 ? 5.087 -10.630 -22.426 1.00 97.81 106 TYR A CA 1
ATOM 839 C C . TYR A 1 106 ? 4.538 -11.260 -21.142 1.00 97.81 106 TYR A C 1
ATOM 841 O O . TYR A 1 106 ? 5.225 -11.235 -20.117 1.00 97.81 106 TYR A O 1
ATOM 849 N N . LYS A 1 107 ? 3.324 -11.830 -21.164 1.00 97.75 107 LYS A N 1
ATOM 850 C CA . LYS A 1 107 ? 2.655 -12.391 -19.978 1.00 97.75 107 LYS A CA 1
ATOM 851 C C . LYS A 1 107 ? 3.535 -13.352 -19.195 1.00 97.75 107 LYS A C 1
ATOM 853 O O . LYS A 1 107 ? 3.755 -13.128 -18.005 1.00 97.75 107 LYS A O 1
ATOM 858 N N . ASP A 1 108 ? 4.042 -14.396 -19.837 1.00 97.50 108 ASP A N 1
ATOM 859 C CA . ASP A 1 108 ? 4.759 -15.456 -19.123 1.00 97.50 108 ASP A CA 1
ATOM 860 C C . ASP A 1 108 ? 6.121 -15.003 -18.590 1.00 97.50 108 ASP A C 1
ATOM 862 O O . ASP A 1 108 ? 6.562 -15.482 -17.545 1.00 97.50 108 ASP A O 1
ATOM 866 N N . GLU A 1 109 ? 6.747 -14.021 -19.240 1.00 97.00 109 GLU A N 1
ATOM 867 C CA . GLU A 1 109 ? 7.992 -13.419 -18.761 1.00 97.00 109 GLU A CA 1
ATOM 868 C C . GLU A 1 109 ? 7.748 -12.485 -17.565 1.00 97.00 109 GLU A C 1
ATOM 870 O O . GLU A 1 109 ? 8.494 -12.508 -16.585 1.00 97.00 109 GLU A O 1
ATOM 875 N N . VAL A 1 110 ? 6.697 -11.660 -17.627 1.00 98.38 110 VAL A N 1
ATOM 876 C CA . VAL A 1 110 ? 6.509 -10.530 -16.705 1.00 98.38 110 VAL A CA 1
ATOM 877 C C . VAL A 1 110 ? 5.639 -10.877 -15.497 1.00 98.38 110 VAL A C 1
ATOM 879 O O . VAL A 1 110 ? 5.842 -10.286 -14.436 1.00 98.38 110 VAL A O 1
ATOM 882 N N . LYS A 1 111 ? 4.711 -11.844 -15.586 1.00 98.00 111 LYS A N 1
ATOM 883 C CA . LYS A 1 111 ? 3.706 -12.093 -14.528 1.00 98.00 111 LYS A CA 1
ATOM 884 C C . LYS A 1 111 ? 4.330 -12.336 -13.152 1.00 98.00 111 LYS A C 1
ATOM 886 O O . LYS A 1 111 ? 3.911 -11.748 -12.160 1.00 98.00 111 LYS A O 1
ATOM 891 N N . ASN A 1 112 ? 5.408 -13.118 -13.099 1.00 98.12 112 ASN A N 1
ATOM 892 C CA . ASN A 1 112 ? 6.115 -13.406 -11.852 1.00 98.12 112 ASN A CA 1
ATOM 893 C C . ASN A 1 112 ? 6.916 -12.200 -11.346 1.00 98.12 112 ASN A C 1
ATOM 895 O O . ASN A 1 112 ? 7.074 -12.027 -10.139 1.00 98.12 112 ASN A O 1
ATOM 899 N N . TRP A 1 113 ? 7.428 -11.357 -12.245 1.00 98.56 113 TRP A N 1
ATOM 900 C CA . TRP A 1 113 ? 8.153 -10.145 -11.865 1.00 98.56 113 TRP A CA 1
ATOM 901 C C . TRP A 1 113 ? 7.215 -9.062 -11.336 1.00 98.56 113 TRP A C 1
ATOM 903 O O . TRP A 1 113 ? 7.574 -8.395 -10.369 1.00 98.56 113 TRP A O 1
ATOM 913 N N . LEU A 1 114 ? 6.005 -8.944 -11.893 1.00 98.75 114 LEU A N 1
ATOM 914 C CA . LEU A 1 114 ? 4.954 -8.078 -11.357 1.00 98.75 114 LEU A CA 1
ATOM 915 C C . LEU A 1 114 ? 4.643 -8.444 -9.900 1.00 98.75 114 LEU A C 1
ATOM 917 O O . LEU A 1 114 ? 4.675 -7.577 -9.033 1.00 98.75 114 LEU A O 1
ATOM 921 N N . VAL A 1 115 ? 4.418 -9.731 -9.613 1.00 98.50 115 VAL A N 1
ATOM 922 C CA . VAL A 1 115 ? 4.115 -10.224 -8.254 1.00 98.50 115 VAL A CA 1
ATOM 923 C C . VAL A 1 115 ? 5.269 -9.946 -7.284 1.00 98.50 115 VAL A C 1
ATOM 925 O O . VAL A 1 115 ? 5.046 -9.528 -6.144 1.00 98.50 115 VAL A O 1
ATOM 928 N N . GLN A 1 116 ? 6.515 -10.143 -7.729 1.00 98.31 116 GLN A N 1
ATOM 929 C CA . GLN A 1 116 ? 7.703 -9.837 -6.926 1.00 98.31 116 GLN A CA 1
ATOM 930 C C . GLN A 1 116 ? 7.813 -8.340 -6.618 1.00 98.31 116 GLN A C 1
ATOM 932 O O . GLN A 1 116 ? 8.068 -7.982 -5.467 1.00 98.31 116 GLN A O 1
ATOM 937 N N . ALA A 1 117 ? 7.597 -7.478 -7.616 1.00 98.69 117 ALA A N 1
ATOM 938 C CA . ALA A 1 117 ? 7.611 -6.029 -7.438 1.00 98.69 117 ALA A CA 1
ATOM 939 C C . ALA A 1 117 ? 6.469 -5.570 -6.520 1.00 98.69 117 ALA A C 1
ATOM 941 O O . ALA A 1 117 ? 6.706 -4.797 -5.597 1.00 98.69 117 ALA A O 1
ATOM 942 N N . ALA A 1 118 ? 5.263 -6.121 -6.681 1.00 98.62 118 ALA A N 1
ATOM 943 C CA . ALA A 1 118 ? 4.124 -5.848 -5.807 1.00 98.62 118 ALA A CA 1
ATOM 944 C C . ALA A 1 118 ? 4.427 -6.226 -4.348 1.00 98.62 118 ALA A C 1
ATOM 946 O O . ALA A 1 118 ? 4.217 -5.434 -3.431 1.00 98.62 118 ALA A O 1
ATOM 947 N N . SER A 1 119 ? 5.014 -7.401 -4.122 1.00 97.81 119 SER A N 1
ATOM 948 C CA . SER A 1 119 ? 5.417 -7.832 -2.779 1.00 97.81 119 SER A CA 1
ATOM 949 C C . SER A 1 119 ? 6.518 -6.947 -2.183 1.00 97.81 119 SER A C 1
ATOM 951 O O . SER A 1 119 ? 6.500 -6.667 -0.985 1.00 97.81 119 SER A O 1
ATOM 953 N N . ALA A 1 120 ? 7.477 -6.497 -2.999 1.00 97.50 120 ALA A N 1
ATOM 954 C CA . ALA A 1 120 ? 8.527 -5.574 -2.568 1.00 97.50 120 ALA A CA 1
ATOM 955 C C . ALA A 1 120 ? 7.950 -4.203 -2.181 1.00 97.50 120 ALA A C 1
ATOM 957 O O . ALA A 1 120 ? 8.243 -3.704 -1.095 1.00 97.50 120 ALA A O 1
ATOM 958 N N . CYS A 1 121 ? 7.056 -3.653 -3.006 1.00 98.06 121 CYS A N 1
ATOM 959 C CA . CYS A 1 121 ? 6.318 -2.431 -2.709 1.00 98.06 121 CYS A CA 1
ATOM 960 C C . CYS A 1 121 ? 5.495 -2.552 -1.423 1.00 98.06 121 CYS A C 1
ATOM 962 O O . CYS A 1 121 ? 5.572 -1.663 -0.580 1.00 98.06 121 CYS A O 1
ATOM 964 N N . LEU A 1 122 ? 4.752 -3.648 -1.224 1.00 96.50 122 LEU A N 1
ATOM 965 C CA . LEU A 1 122 ? 3.961 -3.834 -0.005 1.00 96.50 122 LEU A CA 1
ATOM 966 C C . LEU A 1 122 ? 4.849 -3.804 1.249 1.00 96.50 122 LEU A C 1
ATOM 968 O O . LEU A 1 122 ? 4.571 -3.027 2.159 1.00 96.50 122 LEU A O 1
ATOM 972 N N . ARG A 1 123 ? 5.956 -4.562 1.278 1.00 94.56 123 ARG A N 1
ATOM 973 C CA . ARG A 1 123 ? 6.903 -4.535 2.413 1.00 94.56 123 ARG A CA 1
ATOM 974 C C . ARG A 1 123 ? 7.465 -3.136 2.662 1.00 94.56 123 ARG A C 1
ATOM 976 O O . ARG A 1 123 ? 7.591 -2.703 3.803 1.00 94.56 123 ARG A O 1
ATOM 983 N N . LYS A 1 124 ? 7.789 -2.417 1.590 1.00 95.12 124 LYS A N 1
ATOM 984 C CA . LYS A 1 124 ? 8.327 -1.060 1.671 1.00 95.12 124 LYS A CA 1
ATOM 985 C C . LYS A 1 124 ? 7.302 -0.052 2.189 1.00 95.12 124 LYS A C 1
ATOM 987 O O . LYS A 1 124 ? 7.666 0.817 2.980 1.00 95.12 124 LYS A O 1
ATOM 992 N N . SER A 1 125 ? 6.031 -0.195 1.812 1.00 94.50 125 SER A N 1
ATOM 993 C CA . SER A 1 125 ? 4.961 0.701 2.261 1.00 94.50 125 SER A CA 1
ATOM 994 C C . SER A 1 125 ? 4.831 0.737 3.780 1.00 94.50 125 SER A C 1
ATOM 996 O O . SER A 1 125 ? 4.655 1.820 4.329 1.00 94.50 125 SER A O 1
ATOM 998 N N . GLU A 1 126 ? 5.008 -0.396 4.468 1.00 87.50 126 GLU A N 1
ATOM 999 C CA . GLU A 1 126 ? 4.990 -0.442 5.934 1.00 87.50 126 GLU A CA 1
ATOM 1000 C C . GLU A 1 126 ? 6.080 0.442 6.533 1.00 87.50 126 GLU A C 1
ATOM 1002 O O . GLU A 1 126 ? 5.767 1.290 7.364 1.00 87.50 126 GLU A O 1
ATO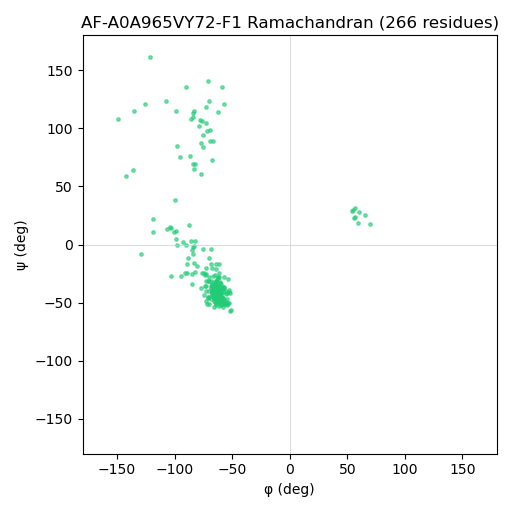M 1007 N N . SER A 1 127 ? 7.311 0.348 6.015 1.00 89.94 127 SER A N 1
ATOM 1008 C CA . SER A 1 127 ? 8.436 1.179 6.464 1.00 89.94 127 SER A CA 1
ATOM 1009 C C . SER A 1 127 ? 8.225 2.683 6.242 1.00 89.94 127 SER A C 1
ATOM 1011 O O . SER A 1 127 ? 8.782 3.499 6.977 1.00 89.94 127 SER A O 1
ATOM 1013 N N . TYR A 1 128 ? 7.430 3.072 5.241 1.00 89.94 128 TYR A N 1
ATOM 1014 C CA . TYR A 1 128 ? 7.160 4.477 4.940 1.00 89.94 128 TYR A CA 1
ATOM 1015 C C . TYR A 1 128 ? 6.288 5.135 6.003 1.00 89.94 128 TYR A C 1
ATOM 1017 O O . TYR A 1 128 ? 6.685 6.169 6.534 1.00 89.94 128 TYR A O 1
ATOM 1025 N N . TYR A 1 129 ? 5.148 4.549 6.374 1.00 88.81 129 TYR A N 1
ATOM 1026 C CA . TYR A 1 129 ? 4.290 5.176 7.386 1.00 88.81 129 TYR A CA 1
ATOM 1027 C C . TYR A 1 129 ? 4.695 4.832 8.825 1.00 88.81 129 TYR A C 1
ATOM 1029 O O . TYR A 1 129 ? 4.465 5.646 9.714 1.00 88.81 129 TYR A O 1
ATOM 1037 N N . VAL A 1 130 ? 5.356 3.692 9.064 1.00 86.56 130 VAL A N 1
ATOM 1038 C CA . VAL A 1 130 ? 5.962 3.347 10.360 1.00 86.56 130 VAL A CA 1
ATOM 1039 C C . VAL A 1 130 ? 7.365 2.775 10.121 1.00 86.56 130 VAL A C 1
ATOM 1041 O O . VAL A 1 130 ? 7.480 1.698 9.545 1.00 86.56 130 VAL A O 1
ATOM 1044 N N . PRO A 1 131 ? 8.459 3.420 10.566 1.00 87.75 131 PRO A N 1
ATOM 1045 C CA . PRO A 1 131 ? 8.540 4.554 11.496 1.00 87.75 131 PRO A CA 1
ATOM 1046 C C . PRO A 1 131 ? 8.690 5.942 10.837 1.00 87.75 131 PRO A C 1
ATOM 1048 O O . PRO A 1 131 ? 8.781 6.937 11.549 1.00 87.75 131 PRO A O 1
ATOM 1051 N N . ASN A 1 132 ? 8.753 6.046 9.504 1.00 89.00 132 ASN A N 1
ATOM 1052 C CA . ASN A 1 132 ? 9.244 7.264 8.836 1.00 89.00 132 ASN A CA 1
ATOM 1053 C C . ASN A 1 132 ? 8.197 8.373 8.613 1.00 89.00 132 ASN A C 1
ATOM 1055 O O . ASN A 1 132 ? 8.557 9.455 8.156 1.00 89.00 132 ASN A O 1
ATOM 1059 N N . SER A 1 133 ? 6.917 8.139 8.931 1.00 93.88 133 SER A N 1
ATOM 1060 C CA . SER A 1 133 ? 5.820 9.110 8.737 1.00 93.88 133 SER A CA 1
ATOM 1061 C C . SER A 1 133 ? 5.653 9.630 7.292 1.00 93.88 133 SER A C 1
ATOM 1063 O O . SER A 1 133 ? 5.066 10.684 7.058 1.00 93.88 133 SER A O 1
ATOM 1065 N N . MET A 1 134 ? 6.140 8.881 6.299 1.00 96.00 134 MET A N 1
ATOM 1066 C CA . MET A 1 134 ? 6.029 9.164 4.862 1.00 96.00 134 MET A CA 1
ATOM 1067 C C . MET A 1 134 ? 4.671 8.687 4.321 1.00 96.00 134 MET A C 1
ATOM 1069 O O . MET A 1 134 ? 4.566 7.721 3.557 1.00 96.00 134 MET A O 1
ATOM 1073 N N . TYR A 1 135 ? 3.592 9.315 4.793 1.00 97.06 135 TYR A N 1
ATOM 1074 C CA . TYR A 1 135 ? 2.217 8.868 4.536 1.00 97.06 135 TYR A CA 1
ATOM 1075 C C . TYR A 1 135 ? 1.808 8.984 3.063 1.00 97.06 135 TYR A C 1
ATOM 1077 O O . TYR A 1 135 ? 1.187 8.067 2.522 1.00 97.06 135 TYR A O 1
ATOM 1085 N N . THR A 1 136 ? 2.188 10.074 2.394 1.00 96.62 136 THR A N 1
ATOM 1086 C CA . THR A 1 136 ? 1.884 10.304 0.973 1.00 96.62 136 THR A CA 1
ATOM 1087 C C . THR A 1 136 ? 2.522 9.232 0.094 1.00 96.62 136 THR A C 1
ATOM 1089 O O . THR A 1 136 ? 1.883 8.689 -0.807 1.00 96.62 136 THR A O 1
ATOM 1092 N N . GLU A 1 137 ? 3.771 8.878 0.379 1.00 96.62 137 GLU A N 1
ATOM 1093 C CA . GLU A 1 137 ? 4.520 7.853 -0.334 1.00 96.62 137 GLU A CA 1
ATOM 1094 C C . GLU A 1 137 ? 3.938 6.458 -0.089 1.00 96.62 137 GLU A C 1
ATOM 1096 O O . GLU A 1 137 ? 3.785 5.684 -1.036 1.00 96.62 137 GLU A O 1
ATOM 1101 N N . ALA A 1 138 ? 3.535 6.148 1.147 1.00 97.38 138 ALA A N 1
ATOM 1102 C CA . ALA A 1 138 ? 2.840 4.899 1.451 1.00 97.38 138 ALA A CA 1
ATOM 1103 C C . ALA A 1 138 ? 1.509 4.785 0.682 1.00 97.38 138 ALA A C 1
ATOM 1105 O O . ALA A 1 138 ? 1.228 3.749 0.075 1.00 97.38 138 ALA A O 1
ATOM 1106 N N . LEU A 1 139 ? 0.705 5.856 0.640 1.00 97.94 139 LEU A N 1
ATOM 1107 C CA . LEU A 1 139 ? -0.550 5.889 -0.124 1.00 97.94 139 LEU A CA 1
ATOM 1108 C C . LEU A 1 139 ? -0.320 5.755 -1.635 1.00 97.94 139 LEU A C 1
ATOM 1110 O O . LEU A 1 139 ? -1.100 5.082 -2.314 1.00 97.94 139 LEU A O 1
ATOM 1114 N N . ALA A 1 140 ? 0.757 6.343 -2.161 1.00 98.06 140 ALA A N 1
ATOM 1115 C CA . ALA A 1 140 ? 1.137 6.192 -3.561 1.00 98.06 140 ALA A CA 1
ATOM 1116 C C . ALA A 1 140 ? 1.471 4.732 -3.912 1.00 98.06 140 ALA A C 1
ATOM 1118 O O . ALA A 1 140 ? 1.051 4.251 -4.966 1.00 98.06 140 ALA A O 1
ATOM 1119 N N . ILE A 1 141 ? 2.143 3.996 -3.017 1.00 98.44 141 ILE A N 1
ATOM 1120 C CA . ILE A 1 141 ? 2.381 2.559 -3.206 1.00 98.44 141 ILE A CA 1
ATOM 1121 C C . ILE A 1 141 ? 1.061 1.785 -3.291 1.00 98.44 141 ILE A C 1
ATOM 1123 O O . ILE A 1 141 ? 0.904 0.952 -4.183 1.00 98.44 141 ILE A O 1
ATOM 1127 N N . TYR A 1 142 ? 0.088 2.060 -2.417 1.00 98.31 142 TYR A N 1
ATOM 1128 C CA . TYR A 1 142 ? -1.197 1.358 -2.483 1.00 98.31 142 TYR A CA 1
ATOM 1129 C C . TYR A 1 142 ? -1.968 1.646 -3.778 1.00 98.31 142 TYR A C 1
ATOM 1131 O O . TYR A 1 142 ? -2.625 0.740 -4.286 1.00 98.31 142 TYR A O 1
ATOM 1139 N N . ASN A 1 143 ? -1.830 2.843 -4.365 1.00 98.38 143 ASN A N 1
ATOM 1140 C CA . ASN A 1 143 ? -2.365 3.130 -5.704 1.00 98.38 143 ASN A CA 1
ATOM 1141 C C . ASN A 1 143 ? -1.697 2.261 -6.782 1.00 98.38 143 ASN A C 1
ATOM 1143 O O . ASN A 1 143 ? -2.379 1.729 -7.655 1.00 98.38 143 ASN A O 1
ATOM 1147 N N . LEU A 1 144 ? -0.371 2.093 -6.723 1.00 98.69 144 LEU A N 1
ATOM 1148 C CA . LEU A 1 144 ? 0.353 1.230 -7.664 1.00 98.69 144 LEU A CA 1
ATOM 1149 C C . LEU A 1 144 ? -0.067 -0.237 -7.527 1.00 98.69 144 LEU A C 1
ATOM 1151 O O . LEU A 1 144 ? -0.299 -0.900 -8.535 1.00 98.69 144 LEU A O 1
ATOM 1155 N N . LEU A 1 145 ? -0.200 -0.730 -6.293 1.00 98.69 145 LEU A N 1
ATOM 1156 C CA . LEU A 1 145 ? -0.645 -2.097 -6.017 1.00 98.69 145 LEU A CA 1
ATOM 1157 C C . LEU A 1 145 ? -2.063 -2.342 -6.537 1.00 98.69 145 LEU A C 1
ATOM 1159 O O . LEU A 1 145 ? -2.305 -3.356 -7.182 1.00 98.69 145 LEU A O 1
ATOM 1163 N N . GLU A 1 146 ? -2.980 -1.402 -6.313 1.00 98.50 146 GLU A N 1
ATOM 1164 C CA . GLU A 1 146 ? -4.358 -1.493 -6.800 1.00 98.50 146 GLU A CA 1
ATOM 1165 C C . GLU A 1 146 ? -4.426 -1.543 -8.333 1.00 98.50 146 GLU A C 1
ATOM 1167 O O . GLU A 1 146 ? -5.131 -2.384 -8.888 1.00 98.50 146 GLU A O 1
ATOM 1172 N N . ASN A 1 147 ? -3.621 -0.727 -9.020 1.00 98.50 147 ASN A N 1
ATOM 1173 C CA . ASN A 1 147 ? -3.511 -0.748 -10.482 1.00 98.50 147 ASN A CA 1
ATOM 1174 C C . ASN A 1 147 ? -2.926 -2.061 -11.031 1.00 98.50 147 ASN A C 1
ATOM 1176 O O . ASN A 1 147 ? -3.194 -2.415 -12.179 1.00 98.50 147 ASN A O 1
ATOM 1180 N N . ALA A 1 148 ? -2.127 -2.773 -10.233 1.00 98.62 148 ALA A N 1
ATOM 1181 C CA . ALA A 1 148 ? -1.531 -4.050 -10.611 1.00 98.62 148 ALA A CA 1
ATOM 1182 C C . ALA A 1 148 ? -2.484 -5.245 -10.422 1.00 98.62 148 ALA A C 1
ATOM 1184 O O . ALA A 1 148 ? -2.317 -6.255 -11.109 1.00 98.62 148 ALA A O 1
ATOM 1185 N N . LEU A 1 149 ? -3.493 -5.142 -9.542 1.00 98.50 149 LEU A N 1
ATOM 1186 C CA . LEU A 1 149 ? -4.413 -6.243 -9.208 1.00 98.50 149 LEU A CA 1
ATOM 1187 C C . LEU A 1 149 ? -5.081 -6.919 -10.423 1.00 98.50 149 LEU A C 1
ATOM 1189 O O . LEU A 1 149 ? -5.139 -8.150 -10.429 1.00 98.50 149 LEU A O 1
ATOM 1193 N N . PRO A 1 150 ? -5.554 -6.200 -11.467 1.00 98.25 150 PRO A N 1
ATOM 1194 C CA . PRO A 1 150 ? -6.166 -6.833 -12.642 1.00 98.25 150 PRO A CA 1
ATOM 1195 C C . PRO A 1 150 ? -5.230 -7.772 -13.414 1.00 98.25 150 PRO A C 1
ATOM 1197 O O . PRO A 1 150 ? -5.694 -8.577 -14.218 1.00 98.25 150 PRO A O 1
ATOM 1200 N N . TYR A 1 151 ? -3.921 -7.671 -13.176 1.00 98.06 151 TYR A N 1
ATOM 1201 C CA . TYR A 1 151 ? -2.884 -8.450 -13.844 1.00 98.06 151 TYR A CA 1
ATOM 1202 C C . TYR A 1 151 ? -2.321 -9.577 -12.954 1.00 98.06 151 TYR A C 1
ATOM 1204 O O . TYR A 1 151 ? -1.281 -10.155 -13.272 1.00 98.06 151 TYR A O 1
ATOM 1212 N N . ASP A 1 152 ? -3.006 -9.934 -11.855 1.00 97.75 152 ASP A N 1
ATOM 1213 C CA . ASP A 1 152 ? -2.693 -11.111 -11.025 1.00 97.75 152 ASP A CA 1
ATOM 1214 C C . ASP A 1 152 ? -3.167 -12.426 -11.673 1.00 97.75 152 ASP A C 1
ATOM 1216 O O . ASP A 1 152 ? -4.007 -13.147 -11.131 1.00 97.75 152 ASP A O 1
ATOM 1220 N N . PHE A 1 153 ? -2.646 -12.739 -12.863 1.00 97.19 153 PHE A N 1
ATOM 1221 C CA . PHE A 1 153 ? -3.131 -13.846 -13.700 1.00 97.19 153 PHE A CA 1
ATOM 1222 C C . PHE A 1 153 ? -3.210 -15.193 -12.973 1.00 97.19 153 PHE A C 1
ATOM 1224 O O . PHE A 1 153 ? -4.161 -15.947 -13.169 1.00 97.19 153 PHE A O 1
ATOM 1231 N N . ASP A 1 154 ? -2.224 -15.476 -12.121 1.00 97.06 154 ASP A N 1
ATOM 1232 C CA . ASP A 1 154 ? -2.089 -16.757 -11.427 1.00 97.06 154 ASP A CA 1
ATOM 1233 C C . ASP A 1 154 ? -2.539 -16.669 -9.956 1.00 97.06 154 ASP A C 1
ATOM 1235 O O . ASP A 1 154 ? -2.225 -17.560 -9.164 1.00 97.06 154 ASP A O 1
ATOM 1239 N N . GLN A 1 155 ? -3.244 -15.598 -9.562 1.00 97.69 155 GLN A N 1
ATOM 1240 C CA . GLN A 1 155 ? -3.676 -15.315 -8.183 1.00 97.69 155 GLN A CA 1
ATOM 1241 C C . GLN A 1 155 ? -2.526 -15.333 -7.152 1.00 97.69 155 GLN A C 1
ATOM 1243 O O . GLN A 1 155 ? -2.709 -15.714 -5.990 1.00 97.69 155 GLN A O 1
ATOM 1248 N N . ALA A 1 156 ? -1.307 -15.006 -7.578 1.00 97.69 156 ALA A N 1
ATOM 1249 C CA . ALA A 1 156 ? -0.124 -15.056 -6.732 1.00 97.69 156 ALA A CA 1
ATOM 1250 C C . ALA A 1 156 ? 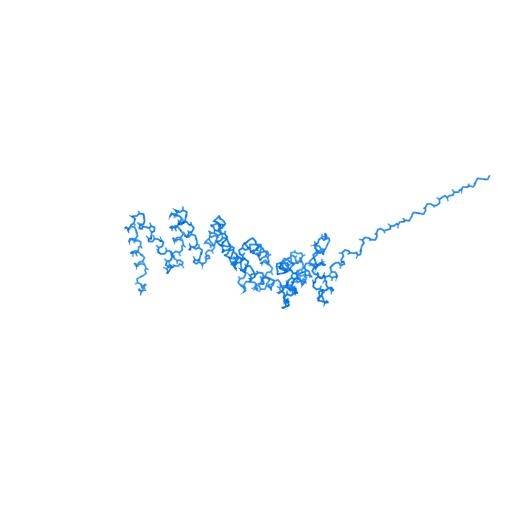-0.063 -13.859 -5.775 1.00 97.69 156 ALA A C 1
ATOM 1252 O O . ALA A 1 156 ? 0.269 -14.053 -4.607 1.00 97.69 156 ALA A O 1
ATOM 1253 N N . MET A 1 157 ? -0.466 -12.659 -6.215 1.00 98.12 157 MET A N 1
ATOM 1254 C CA . MET A 1 157 ? -0.642 -11.510 -5.316 1.00 98.12 157 MET A CA 1
ATOM 1255 C C . MET A 1 157 ? -1.701 -11.818 -4.254 1.00 98.12 157 MET A C 1
ATOM 1257 O O . MET A 1 157 ? -1.446 -11.614 -3.066 1.00 98.12 157 MET A O 1
ATOM 1261 N N . LYS A 1 158 ? -2.828 -12.425 -4.646 1.00 97.75 158 LYS A N 1
ATOM 1262 C CA . LYS A 1 158 ? -3.854 -12.881 -3.696 1.00 97.75 158 LYS A CA 1
ATOM 1263 C C . LYS A 1 158 ? -3.304 -13.868 -2.660 1.00 97.75 158 LYS A C 1
ATOM 1265 O O . LYS A 1 158 ? -3.552 -13.688 -1.470 1.00 97.75 158 LYS A O 1
ATOM 1270 N N . ARG A 1 159 ? -2.524 -14.880 -3.072 1.00 96.31 159 ARG A N 1
ATOM 1271 C CA . ARG A 1 159 ? -1.864 -15.822 -2.138 1.00 96.31 159 ARG A CA 1
ATOM 1272 C C . ARG A 1 159 ? -0.865 -15.136 -1.203 1.00 96.31 159 ARG A C 1
ATOM 1274 O O . ARG A 1 159 ? -0.676 -15.596 -0.083 1.00 96.31 159 ARG A O 1
ATOM 1281 N N . SER A 1 160 ? -0.262 -14.032 -1.635 1.00 93.81 160 SER A N 1
ATOM 1282 C CA . SER A 1 160 ? 0.609 -13.179 -0.817 1.00 93.81 160 SER A CA 1
ATOM 1283 C C . SER A 1 160 ? -0.146 -12.092 -0.038 1.00 93.81 160 SER A C 1
ATOM 1285 O O . SER A 1 160 ? 0.476 -11.144 0.435 1.00 93.81 160 SER A O 1
ATOM 1287 N N . ASN A 1 161 ? -1.470 -12.220 0.119 1.00 94.56 161 ASN A N 1
ATOM 1288 C CA . ASN A 1 161 ? -2.330 -11.283 0.848 1.00 94.56 161 ASN A CA 1
ATOM 1289 C C . ASN A 1 161 ? -2.331 -9.848 0.278 1.00 94.56 161 ASN A C 1
ATOM 1291 O O . ASN A 1 161 ? -2.552 -8.876 0.995 1.00 94.56 161 ASN A O 1
ATOM 1295 N N . ILE A 1 162 ? -2.085 -9.701 -1.024 1.00 97.81 162 ILE A N 1
ATOM 1296 C CA . ILE A 1 162 ? -2.245 -8.444 -1.759 1.00 97.81 162 ILE A CA 1
ATOM 1297 C C . ILE A 1 162 ? -3.610 -8.519 -2.452 1.00 97.81 162 ILE A C 1
ATOM 1299 O O . ILE A 1 162 ? -3.726 -8.952 -3.597 1.00 97.81 162 ILE A O 1
ATOM 1303 N N . THR A 1 163 ? -4.665 -8.158 -1.723 1.00 97.56 163 THR A N 1
ATOM 1304 C CA . THR A 1 163 ? -6.051 -8.126 -2.223 1.00 97.56 163 THR A CA 1
ATOM 1305 C C . THR A 1 163 ? -6.637 -6.728 -2.101 1.00 97.56 163 THR A C 1
ATOM 1307 O O . THR A 1 163 ? -6.145 -5.916 -1.318 1.00 97.56 163 THR A O 1
ATOM 1310 N N . LYS A 1 164 ? -7.718 -6.441 -2.834 1.00 96.94 164 LYS A N 1
ATOM 1311 C CA . LYS A 1 164 ? -8.395 -5.138 -2.770 1.00 96.94 164 LYS A CA 1
ATOM 1312 C C . LYS A 1 164 ? -8.775 -4.776 -1.332 1.00 96.94 164 LYS A C 1
ATOM 1314 O O . LYS A 1 164 ? -8.466 -3.682 -0.875 1.00 96.94 164 LYS A O 1
ATOM 1319 N N . GLU A 1 165 ? -9.374 -5.713 -0.605 1.00 96.81 165 GLU A N 1
ATOM 1320 C CA . GLU A 1 165 ? -9.785 -5.565 0.793 1.00 96.81 165 GLU A CA 1
ATOM 1321 C C . GLU A 1 165 ? -8.584 -5.221 1.682 1.00 96.81 165 GLU A C 1
ATOM 1323 O O . GLU A 1 165 ? -8.629 -4.258 2.452 1.00 96.81 165 GLU A O 1
ATOM 1328 N N . LYS A 1 166 ? -7.476 -5.961 1.530 1.00 97.25 166 LYS A N 1
ATOM 1329 C CA . LYS A 1 166 ? -6.271 -5.736 2.329 1.00 97.25 166 LYS A CA 1
ATOM 1330 C C . LYS A 1 166 ? -5.618 -4.392 2.014 1.00 97.25 166 LYS A C 1
ATOM 1332 O O . LYS A 1 166 ? -5.158 -3.717 2.932 1.00 97.25 166 LYS A O 1
ATOM 1337 N N . LEU A 1 167 ? -5.608 -3.967 0.748 1.00 98.00 167 LEU A N 1
ATOM 1338 C CA . LEU A 1 167 ? -5.105 -2.647 0.362 1.00 98.00 167 LEU A CA 1
ATOM 1339 C C . LEU A 1 167 ? -5.954 -1.521 0.969 1.00 98.00 167 LEU A C 1
ATOM 1341 O O . LEU A 1 167 ? -5.389 -0.557 1.483 1.00 98.00 167 LEU A O 1
ATOM 1345 N N . VAL A 1 168 ? -7.286 -1.648 0.983 1.00 98.31 168 VAL A N 1
ATOM 1346 C CA . VAL A 1 168 ? -8.177 -0.678 1.650 1.00 98.31 168 VAL A CA 1
ATOM 1347 C C . VAL A 1 168 ? -7.886 -0.623 3.154 1.00 98.31 168 VAL A C 1
ATOM 1349 O O . VAL A 1 168 ? -7.748 0.467 3.710 1.00 98.31 168 VAL A O 1
ATOM 1352 N N . TYR A 1 169 ? -7.702 -1.772 3.809 1.00 98.25 169 TYR A N 1
ATOM 1353 C CA . TYR A 1 169 ? -7.330 -1.818 5.227 1.00 98.25 169 TYR A CA 1
ATOM 1354 C C . TYR A 1 169 ? -5.968 -1.177 5.503 1.00 98.25 169 TYR A C 1
ATOM 1356 O O . TYR A 1 169 ? -5.798 -0.417 6.456 1.00 98.25 169 TYR A O 1
ATOM 1364 N N . ASN A 1 170 ? -4.988 -1.416 4.642 1.00 97.50 170 ASN A N 1
ATOM 1365 C CA . ASN A 1 170 ? -3.676 -0.814 4.803 1.00 97.50 170 ASN A CA 1
ATOM 1366 C C . ASN A 1 170 ? -3.709 0.711 4.588 1.00 97.50 170 ASN A C 1
ATOM 1368 O O . ASN A 1 170 ? -3.032 1.444 5.310 1.00 97.50 170 ASN A O 1
ATOM 1372 N N . ARG A 1 171 ? -4.548 1.218 3.672 1.00 98.19 171 ARG A N 1
ATOM 1373 C CA . ARG A 1 171 ? -4.818 2.663 3.546 1.00 98.19 171 ARG A CA 1
ATOM 1374 C C . ARG A 1 171 ? -5.494 3.226 4.794 1.00 98.19 171 ARG A C 1
ATOM 1376 O O . ARG A 1 171 ? -5.148 4.333 5.198 1.00 98.19 171 ARG A O 1
ATOM 1383 N N . PHE A 1 172 ? -6.418 2.487 5.415 1.00 98.44 172 PHE A N 1
ATOM 1384 C CA . PHE A 1 172 ? -7.005 2.880 6.699 1.00 98.44 172 PHE A CA 1
ATOM 1385 C C . PHE A 1 172 ? -5.914 3.076 7.751 1.00 98.44 172 PHE A C 1
ATOM 1387 O O . PHE A 1 172 ? -5.819 4.165 8.307 1.00 98.44 172 PHE A O 1
ATOM 1394 N N . LYS A 1 173 ? -5.020 2.089 7.925 1.00 97.69 173 LYS A N 1
ATOM 1395 C CA . LYS A 1 173 ? -3.879 2.207 8.845 1.00 97.69 173 LYS A CA 1
ATOM 1396 C C . LYS A 1 173 ? -3.066 3.473 8.579 1.00 97.69 173 LYS A C 1
ATOM 1398 O O . LYS A 1 173 ? -2.825 4.231 9.512 1.00 97.69 173 LYS A O 1
ATOM 1403 N N . VAL A 1 174 ? -2.680 3.736 7.325 1.00 97.88 174 VAL A N 1
ATOM 1404 C CA . VAL A 1 174 ? -1.906 4.945 6.987 1.00 97.88 174 VAL A CA 1
ATOM 1405 C C . VAL A 1 174 ? -2.630 6.220 7.401 1.00 97.88 174 VAL A C 1
ATOM 1407 O O . VAL A 1 174 ? -2.017 7.069 8.037 1.00 97.88 174 VAL A O 1
ATOM 1410 N N . ASN A 1 175 ? -3.922 6.349 7.090 1.00 97.75 175 ASN A N 1
ATOM 1411 C CA . ASN A 1 175 ? -4.692 7.544 7.445 1.00 97.75 175 ASN A CA 1
ATOM 1412 C C . ASN A 1 175 ? -4.881 7.687 8.962 1.00 97.75 175 ASN A C 1
ATOM 1414 O O . ASN A 1 175 ? -4.840 8.802 9.477 1.00 97.75 175 ASN A O 1
ATOM 1418 N N . THR A 1 176 ? -5.005 6.574 9.691 1.00 96.88 176 THR A N 1
ATOM 1419 C CA . THR A 1 176 ? -5.016 6.576 11.159 1.00 96.88 176 THR A CA 1
ATOM 1420 C C . THR A 1 176 ? -3.697 7.097 11.731 1.00 96.88 176 THR A C 1
ATOM 1422 O O . THR A 1 176 ? -3.725 7.969 12.596 1.00 96.88 176 THR A O 1
ATOM 1425 N N . TYR A 1 177 ? -2.546 6.628 11.235 1.00 95.94 177 TYR A N 1
ATOM 1426 C CA . TYR A 1 177 ? -1.234 7.132 11.672 1.00 95.94 177 TYR A CA 1
ATOM 1427 C C . TYR A 1 177 ? -0.989 8.587 11.249 1.00 95.94 177 TYR A C 1
ATOM 1429 O O . TYR A 1 177 ? -0.428 9.360 12.021 1.00 95.94 177 TYR A O 1
ATOM 1437 N N . ALA A 1 178 ? -1.461 8.981 10.065 1.00 95.94 178 ALA A N 1
ATOM 1438 C CA . ALA A 1 178 ? -1.379 10.355 9.575 1.00 95.94 178 ALA A CA 1
ATOM 1439 C C . ALA A 1 178 ? -2.271 11.337 10.352 1.00 95.94 178 ALA A C 1
ATOM 1441 O O . ALA A 1 178 ? -2.097 12.548 10.234 1.00 95.94 178 ALA A O 1
ATOM 1442 N N . GLY A 1 179 ? -3.241 10.835 11.123 1.00 95.19 179 GLY A N 1
ATOM 1443 C CA . GLY A 1 179 ? -4.240 11.665 11.790 1.00 95.19 179 GLY A CA 1
ATOM 1444 C C . GLY A 1 179 ? -5.247 12.307 10.829 1.00 95.19 179 GLY A C 1
ATOM 1445 O O . GLY A 1 179 ? -5.928 13.257 11.221 1.00 95.19 179 GLY A O 1
ATOM 1446 N N . ASP A 1 180 ? -5.375 11.804 9.594 1.00 96.75 180 ASP A N 1
ATOM 1447 C CA . ASP A 1 180 ? -6.392 12.266 8.642 1.00 96.75 180 ASP A CA 1
ATOM 1448 C C . ASP A 1 180 ? -7.753 11.674 9.018 1.00 96.75 180 ASP A C 1
ATOM 1450 O O . ASP A 1 180 ? -8.170 10.609 8.558 1.00 96.75 180 ASP A O 1
ATOM 1454 N N . LYS A 1 181 ? -8.452 12.391 9.898 1.00 96.38 181 LYS A N 1
ATOM 1455 C CA . LYS A 1 181 ? -9.745 11.986 10.459 1.00 96.38 181 LYS A CA 1
ATOM 1456 C C . LYS A 1 181 ? -10.811 11.755 9.388 1.00 96.38 181 LYS A C 1
ATOM 1458 O O . LYS A 1 181 ? -11.632 10.853 9.541 1.00 96.38 181 LYS A O 1
ATOM 1463 N N . ASN A 1 182 ? -10.816 12.558 8.323 1.00 96.44 182 ASN A N 1
ATOM 1464 C CA . ASN A 1 182 ? -11.847 12.489 7.290 1.00 96.44 182 ASN A CA 1
ATOM 1465 C C . ASN A 1 182 ? -11.667 11.228 6.444 1.00 96.44 182 ASN A C 1
ATOM 1467 O O . ASN A 1 182 ? -12.605 10.438 6.310 1.00 96.44 182 ASN A O 1
ATOM 1471 N N . GLN A 1 183 ? -10.451 11.001 5.940 1.00 97.19 183 GLN A N 1
ATOM 1472 C CA . GLN A 1 183 ? -10.137 9.790 5.181 1.00 97.19 183 GLN A CA 1
ATOM 1473 C C . GLN A 1 183 ? -10.272 8.540 6.047 1.00 97.19 183 GLN A C 1
ATOM 1475 O O . GLN A 1 183 ? -10.845 7.541 5.615 1.00 97.19 183 GLN A O 1
ATOM 1480 N N . MET A 1 184 ? -9.812 8.602 7.297 1.00 97.19 184 MET A N 1
ATOM 1481 C CA . MET A 1 184 ? -9.953 7.505 8.247 1.00 97.19 184 MET A CA 1
ATOM 1482 C C . MET A 1 184 ? -11.420 7.080 8.416 1.00 97.19 184 MET A C 1
ATOM 1484 O O . MET A 1 184 ? -11.710 5.892 8.274 1.00 97.19 184 MET A O 1
ATOM 1488 N N . LYS A 1 185 ? -12.347 8.024 8.651 1.00 97.50 185 LYS A N 1
ATOM 1489 C CA . LYS A 1 185 ? -13.789 7.736 8.775 1.00 97.50 185 LYS A CA 1
ATOM 1490 C C . LYS A 1 185 ? -14.356 7.108 7.500 1.00 97.50 185 LYS A C 1
ATOM 1492 O O . LYS A 1 185 ? -14.973 6.047 7.559 1.00 97.50 185 LYS A O 1
ATOM 1497 N N . GLN A 1 186 ? -14.091 7.715 6.342 1.00 97.81 186 GLN A N 1
ATOM 1498 C CA . GLN A 1 186 ? -14.607 7.239 5.054 1.00 97.81 186 GLN A CA 1
ATOM 1499 C C . GLN A 1 186 ? -14.133 5.813 4.720 1.00 97.81 186 GLN A C 1
ATOM 1501 O O . GLN A 1 186 ? -14.906 4.973 4.239 1.00 97.81 186 GLN A O 1
ATOM 1506 N N . ILE A 1 187 ? -12.855 5.520 4.972 1.00 98.31 187 ILE A N 1
ATOM 1507 C CA . ILE A 1 187 ? -12.284 4.200 4.704 1.00 98.31 187 ILE A CA 1
ATOM 1508 C C . ILE A 1 187 ? -12.791 3.180 5.732 1.00 98.31 187 ILE A C 1
ATOM 1510 O O . ILE A 1 187 ? -13.140 2.066 5.340 1.00 98.31 187 ILE A O 1
ATOM 1514 N N . ALA A 1 188 ? -12.910 3.547 7.013 1.00 98.06 188 ALA A N 1
ATOM 1515 C CA . ALA A 1 188 ? -13.472 2.670 8.041 1.00 98.06 188 ALA A CA 1
ATOM 1516 C C . ALA A 1 188 ? -14.893 2.220 7.694 1.00 98.06 188 ALA A C 1
ATOM 1518 O O . ALA A 1 188 ? -15.183 1.027 7.713 1.00 98.06 188 ALA A O 1
ATOM 1519 N N . GLU A 1 189 ? -15.766 3.149 7.300 1.00 95.31 189 GLU A N 1
ATOM 1520 C CA . GLU A 1 189 ? -17.125 2.813 6.866 1.00 95.31 189 GLU A CA 1
ATOM 1521 C C . GLU A 1 189 ? -17.132 1.877 5.655 1.00 95.31 189 GLU A C 1
ATOM 1523 O O . GLU A 1 189 ? -17.964 0.975 5.562 1.00 95.31 189 GLU A O 1
ATOM 1528 N N . THR A 1 190 ? -16.195 2.077 4.726 1.00 97.00 190 THR A N 1
ATOM 1529 C CA . THR A 1 190 ? -16.027 1.193 3.569 1.00 97.00 190 THR A CA 1
ATOM 1530 C C . THR A 1 190 ? -15.651 -0.219 4.012 1.00 97.00 190 THR A C 1
ATOM 1532 O O . THR A 1 190 ? -16.292 -1.173 3.581 1.00 97.00 190 THR A O 1
ATOM 1535 N N . LEU A 1 191 ? -14.689 -0.358 4.926 1.00 97.44 191 LEU A N 1
ATOM 1536 C CA . LEU A 1 191 ? -14.275 -1.650 5.476 1.00 97.44 191 LEU A CA 1
ATOM 1537 C C . LEU A 1 191 ? -15.398 -2.344 6.257 1.00 97.44 191 LEU A C 1
ATOM 1539 O O . LEU A 1 191 ? -15.607 -3.543 6.079 1.00 97.44 191 LEU A O 1
ATOM 1543 N N . MET A 1 192 ? -16.161 -1.597 7.059 1.00 94.00 192 MET A N 1
ATOM 1544 C CA . MET A 1 192 ? -17.317 -2.125 7.792 1.00 94.00 192 MET A CA 1
ATOM 1545 C C . MET A 1 192 ? -18.405 -2.633 6.836 1.00 94.00 192 MET A C 1
ATOM 1547 O O . MET A 1 192 ? -18.912 -3.735 7.023 1.00 94.00 192 MET A O 1
ATOM 1551 N N . ARG A 1 193 ? -18.725 -1.889 5.762 1.00 92.94 193 ARG A N 1
ATOM 1552 C CA . ARG A 1 193 ? -19.672 -2.348 4.723 1.00 92.94 193 ARG A CA 1
ATOM 1553 C C . ARG A 1 193 ? -19.184 -3.589 3.979 1.00 92.94 193 ARG A C 1
ATOM 1555 O O . ARG A 1 193 ? -19.998 -4.404 3.563 1.00 92.94 193 ARG A O 1
ATOM 1562 N N . MET A 1 194 ? -17.871 -3.729 3.808 1.00 93.31 194 MET A N 1
ATOM 1563 C CA . MET A 1 194 ? -17.249 -4.920 3.222 1.00 93.31 194 MET A CA 1
ATOM 1564 C C . MET A 1 194 ? -17.219 -6.113 4.192 1.00 93.31 194 MET A C 1
ATOM 1566 O O . MET A 1 194 ? -16.772 -7.189 3.805 1.00 93.31 194 MET A O 1
ATOM 1570 N N . GLY A 1 195 ? -17.659 -5.937 5.445 1.00 91.75 195 GLY A N 1
ATOM 1571 C CA . GLY A 1 195 ? -17.588 -6.967 6.479 1.00 91.75 195 GLY A CA 1
ATOM 1572 C C . GLY A 1 195 ? -16.152 -7.322 6.871 1.00 91.75 195 GLY A C 1
ATOM 1573 O O . GLY A 1 195 ? -15.901 -8.445 7.304 1.00 91.75 195 GLY A O 1
ATOM 1574 N N . TYR A 1 196 ? -15.196 -6.405 6.682 1.00 95.44 196 TYR A N 1
ATOM 1575 C CA . TYR A 1 196 ? -13.788 -6.660 6.969 1.00 95.44 196 TYR A CA 1
ATOM 1576 C C . TYR A 1 196 ? -13.553 -6.700 8.486 1.00 95.44 196 TYR A C 1
ATOM 1578 O O . TYR A 1 196 ? -13.800 -5.726 9.201 1.00 95.44 196 TYR A O 1
ATOM 1586 N N . LYS A 1 197 ? -13.100 -7.853 8.985 1.00 94.94 197 LYS A N 1
ATOM 1587 C CA . LYS A 1 197 ? -13.091 -8.182 10.417 1.00 94.94 197 LYS A CA 1
ATOM 1588 C C . LYS A 1 197 ? -11.742 -7.880 11.071 1.00 94.94 197 LYS A C 1
ATOM 1590 O O . LYS A 1 197 ? -10.985 -8.789 11.387 1.00 94.94 197 LYS A O 1
ATOM 1595 N N . GLU A 1 198 ? -11.460 -6.602 11.310 1.00 96.88 198 GLU A N 1
ATOM 1596 C CA . GLU A 1 198 ? -10.317 -6.174 12.132 1.00 96.88 198 GLU A CA 1
ATOM 1597 C C . GLU A 1 198 ? -10.772 -5.242 13.258 1.00 96.88 198 GLU A C 1
ATOM 1599 O O . GLU A 1 198 ? -11.299 -4.158 12.996 1.00 96.88 198 GLU A O 1
ATOM 1604 N N . ALA A 1 199 ? -10.506 -5.630 14.507 1.00 96.38 199 ALA A N 1
ATOM 1605 C CA . ALA A 1 199 ? -10.864 -4.852 15.695 1.00 96.38 199 ALA A CA 1
ATOM 1606 C C . ALA A 1 199 ? -10.272 -3.434 15.671 1.00 96.38 199 ALA A C 1
ATOM 1608 O O . ALA A 1 199 ? -10.950 -2.469 16.026 1.00 96.38 199 ALA A O 1
ATOM 1609 N N . PHE A 1 200 ? -9.050 -3.292 15.140 1.00 96.88 200 PHE A N 1
ATOM 1610 C CA . PHE A 1 200 ? -8.348 -2.013 15.017 1.00 96.88 200 PHE A CA 1
ATOM 1611 C C . PHE A 1 200 ? -9.172 -0.930 14.297 1.00 96.88 200 PHE A C 1
ATOM 1613 O O . PHE A 1 200 ? -9.025 0.256 14.596 1.00 96.88 200 PHE A O 1
ATOM 1620 N N . ILE A 1 201 ? -10.064 -1.318 13.375 1.00 98.00 201 ILE A N 1
ATOM 1621 C CA . ILE A 1 201 ? -10.967 -0.388 12.680 1.00 98.00 201 ILE A CA 1
ATOM 1622 C C . ILE A 1 201 ? -11.927 0.266 13.674 1.00 98.00 201 ILE A C 1
ATOM 1624 O O . ILE A 1 201 ? -12.056 1.490 13.710 1.00 98.00 201 ILE A O 1
ATOM 1628 N N . TYR A 1 202 ? -12.576 -0.553 14.494 1.00 97.31 202 TYR A N 1
ATOM 1629 C CA . TYR A 1 202 ? -13.584 -0.129 15.459 1.00 97.31 202 TYR A CA 1
ATOM 1630 C C . TYR A 1 202 ? -12.939 0.638 16.613 1.00 97.31 202 TYR A C 1
ATOM 1632 O O . TYR A 1 202 ? -13.388 1.733 16.943 1.00 97.31 202 TYR A O 1
ATOM 1640 N N . GLU A 1 203 ? -11.832 0.130 17.156 1.00 97.19 203 GLU A N 1
ATOM 1641 C CA . GLU A 1 203 ? -11.079 0.780 18.236 1.00 97.19 203 GLU A CA 1
ATOM 1642 C C . GLU A 1 203 ? -10.589 2.176 17.840 1.00 97.19 203 GLU A C 1
ATOM 1644 O O . GLU A 1 203 ? -10.745 3.145 18.588 1.00 97.19 203 GLU A O 1
ATOM 1649 N N . SER A 1 204 ? -10.034 2.311 16.633 1.00 97.50 204 SER A N 1
ATOM 1650 C CA . SER A 1 204 ? -9.538 3.601 16.158 1.00 97.50 204 SER A CA 1
ATOM 1651 C C . SER A 1 204 ? -10.686 4.589 15.927 1.00 97.50 204 SER A C 1
ATOM 1653 O O . SER A 1 204 ? -10.563 5.764 16.279 1.00 97.50 204 SER A O 1
ATOM 1655 N N . MET A 1 205 ? -11.819 4.130 15.382 1.00 97.62 205 MET A N 1
ATOM 1656 C CA . MET A 1 205 ? -13.015 4.963 15.209 1.00 97.62 205 MET A CA 1
ATOM 1657 C C . MET A 1 205 ? -13.612 5.401 16.551 1.00 97.62 205 MET A C 1
ATOM 1659 O O . MET A 1 205 ? -13.976 6.567 16.695 1.00 97.62 205 MET A O 1
ATOM 1663 N N . LEU A 1 206 ? -13.652 4.518 17.555 1.00 96.50 206 LEU A N 1
ATOM 1664 C CA . LEU A 1 206 ? -14.066 4.886 18.910 1.00 96.50 206 LEU A CA 1
ATOM 1665 C C . LEU A 1 206 ? -13.173 5.963 19.498 1.00 96.50 206 LEU A C 1
ATOM 1667 O O . LEU A 1 206 ? -13.670 7.002 19.925 1.00 96.50 206 LEU A O 1
ATOM 1671 N N . LYS A 1 207 ? -11.855 5.754 19.469 1.00 96.00 207 LYS A N 1
ATOM 1672 C CA . LYS A 1 207 ? -10.891 6.738 19.966 1.00 96.00 207 LYS A CA 1
ATOM 1673 C C . LYS A 1 207 ? -11.095 8.104 19.308 1.00 96.00 207 LYS A C 1
ATOM 1675 O O . LYS A 1 207 ? -11.036 9.129 19.987 1.00 96.00 207 LYS A O 1
ATOM 1680 N N . LEU A 1 208 ? -11.354 8.120 18.000 1.00 96.75 208 LEU A N 1
ATOM 1681 C CA . LEU A 1 208 ? -11.627 9.339 17.249 1.00 96.75 208 LEU A CA 1
ATOM 1682 C C . LEU A 1 208 ? -12.913 10.035 17.719 1.00 96.75 208 LEU A C 1
ATOM 1684 O O . LEU A 1 208 ? -12.866 11.218 18.052 1.00 96.75 208 LEU A O 1
ATOM 1688 N N . TYR A 1 209 ? -14.034 9.316 17.797 1.00 96.94 209 TYR A N 1
ATOM 1689 C CA . TYR A 1 209 ? -15.311 9.900 18.216 1.00 96.94 209 TYR A CA 1
ATOM 1690 C C . TYR A 1 209 ? -15.314 10.347 19.681 1.00 96.94 209 TYR A C 1
ATOM 1692 O O . TYR A 1 209 ? -15.856 11.405 19.995 1.00 96.94 209 TYR A O 1
ATOM 1700 N N . LEU A 1 210 ? -14.648 9.612 20.574 1.00 94.88 210 LEU A N 1
ATOM 1701 C CA . LEU A 1 210 ? -14.459 10.035 21.963 1.00 94.88 210 LEU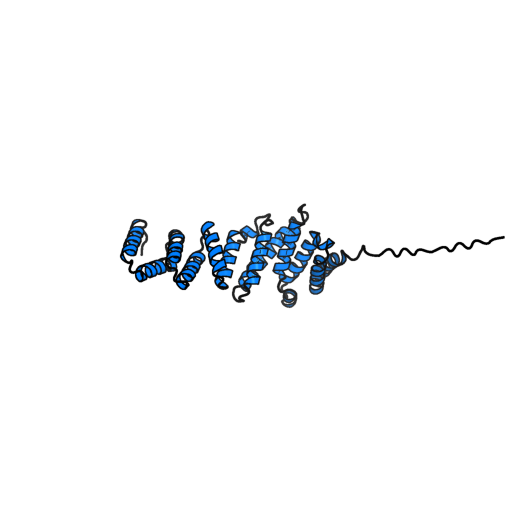 A CA 1
ATOM 1702 C C . LEU A 1 210 ? -13.661 11.342 22.054 1.00 94.88 210 LEU A C 1
ATOM 1704 O O . LEU A 1 210 ? -14.048 12.243 22.798 1.00 94.88 210 LEU A O 1
ATOM 1708 N N . ALA A 1 211 ? -12.590 11.486 21.265 1.00 95.06 211 ALA A N 1
ATOM 1709 C CA . ALA A 1 211 ? -11.817 12.728 21.202 1.00 95.06 211 ALA A CA 1
ATOM 1710 C C . ALA A 1 211 ? -12.646 13.911 20.663 1.00 95.06 211 ALA A C 1
ATOM 1712 O O . ALA A 1 211 ? -12.417 15.058 21.043 1.00 95.06 211 ALA A O 1
ATOM 1713 N N . GLU A 1 212 ? -13.626 13.635 19.804 1.00 95.25 212 GLU A N 1
ATOM 1714 C CA . GLU A 1 212 ? -14.595 14.611 19.289 1.00 95.25 212 GLU A CA 1
ATOM 1715 C C . GLU A 1 212 ? -15.797 14.827 20.225 1.00 95.25 212 GLU A C 1
ATOM 1717 O O . GLU A 1 212 ? -16.647 15.669 19.943 1.00 95.25 212 GLU A O 1
ATOM 1722 N N . LYS A 1 213 ? -15.862 14.105 21.355 1.00 94.94 213 LYS A N 1
ATOM 1723 C CA . LYS A 1 213 ? -17.000 14.065 22.291 1.00 94.94 213 LYS A CA 1
ATOM 1724 C C . LYS A 1 213 ? -18.315 13.592 21.649 1.00 94.94 213 LYS A C 1
ATOM 1726 O O . LYS A 1 213 ? -19.390 13.788 22.219 1.00 94.94 213 LYS A O 1
ATOM 1731 N N . ASP A 1 214 ? -18.241 12.923 20.503 1.00 95.56 214 ASP A N 1
ATOM 1732 C CA . ASP A 1 214 ? -19.386 12.357 19.794 1.00 95.56 214 ASP A CA 1
ATOM 1733 C C . ASP A 1 214 ? -19.705 10.948 20.315 1.00 95.56 214 ASP A C 1
ATOM 1735 O O . ASP A 1 214 ? -19.403 9.916 19.712 1.00 95.56 214 ASP A O 1
ATOM 1739 N N . THR A 1 215 ? -20.330 10.904 21.491 1.00 94.69 215 THR A N 1
ATOM 1740 C CA . THR A 1 215 ? -20.721 9.638 22.132 1.00 94.69 215 THR A CA 1
ATOM 1741 C C . THR A 1 215 ? -21.821 8.887 21.376 1.00 94.69 215 THR A C 1
ATOM 1743 O O . THR A 1 215 ? -21.961 7.679 21.558 1.00 94.69 215 THR A O 1
ATOM 1746 N N . ALA A 1 216 ? -22.592 9.562 20.517 1.00 94.75 216 ALA A N 1
ATOM 1747 C CA . ALA A 1 216 ? -23.628 8.917 19.715 1.00 94.75 216 ALA A CA 1
ATOM 1748 C C . ALA A 1 216 ? -23.003 8.069 18.600 1.00 94.75 216 ALA A C 1
ATOM 1750 O O . ALA A 1 216 ? -23.329 6.887 18.469 1.00 94.75 216 ALA A O 1
ATOM 1751 N N . SER A 1 217 ? -22.053 8.638 17.853 1.00 95.81 217 SER A N 1
ATOM 1752 C CA . SER A 1 217 ? -21.311 7.893 16.833 1.00 95.81 217 SER A CA 1
ATOM 1753 C C . SER A 1 217 ? -20.435 6.802 17.447 1.00 95.81 217 SER A C 1
ATOM 1755 O O . SER A 1 217 ? -20.363 5.704 16.896 1.00 95.81 217 SER A O 1
ATOM 1757 N N . ALA A 1 218 ? -19.838 7.049 18.620 1.00 96.19 218 ALA A N 1
ATOM 1758 C CA . ALA A 1 218 ? -19.089 6.025 19.348 1.00 96.19 218 ALA A CA 1
ATOM 1759 C C . ALA A 1 218 ? -19.963 4.797 19.674 1.00 96.19 218 ALA A C 1
ATOM 1761 O O . ALA A 1 218 ? -19.603 3.675 19.321 1.00 96.19 218 ALA A O 1
ATOM 1762 N N . LEU A 1 219 ? -21.155 4.999 20.250 1.00 94.81 219 LEU A N 1
ATOM 1763 C CA . LEU A 1 219 ? -22.101 3.903 20.502 1.00 94.81 219 LEU A CA 1
ATOM 1764 C C . LEU A 1 219 ? -22.515 3.188 19.206 1.00 94.81 219 LEU A C 1
ATOM 1766 O O . LEU A 1 219 ? -22.614 1.966 19.193 1.00 94.81 219 LEU A O 1
ATOM 1770 N N . SER A 1 220 ? -22.693 3.911 18.093 1.00 94.75 220 SER A N 1
ATOM 1771 C CA . SER A 1 220 ? -22.987 3.278 16.798 1.00 94.75 220 SER A CA 1
ATOM 1772 C C . SER A 1 220 ? -21.851 2.374 16.304 1.00 94.75 220 SER A C 1
ATOM 1774 O O . SER A 1 220 ? -22.116 1.330 15.708 1.00 94.75 220 SER A O 1
ATOM 1776 N N . VAL A 1 221 ? -20.591 2.748 16.544 1.00 95.31 221 VAL A N 1
ATOM 1777 C CA . VAL A 1 221 ? -19.429 1.909 16.209 1.00 95.31 221 VAL A CA 1
ATOM 1778 C C . VAL A 1 221 ? -19.385 0.657 17.083 1.00 95.31 221 VAL A C 1
ATOM 1780 O O . VAL A 1 221 ? -19.151 -0.421 16.540 1.00 95.31 221 VAL A O 1
ATOM 1783 N N . ILE A 1 222 ? -19.649 0.774 18.391 1.00 94.38 222 ILE A N 1
ATOM 1784 C CA . ILE A 1 222 ? -19.749 -0.383 19.300 1.00 94.38 222 ILE A CA 1
ATOM 1785 C C . ILE A 1 222 ? -20.811 -1.359 18.805 1.00 94.38 222 ILE A C 1
ATOM 1787 O O . ILE A 1 222 ? -20.513 -2.534 18.634 1.00 94.38 222 ILE A O 1
ATOM 1791 N N . GLU A 1 223 ? -22.012 -0.879 18.486 1.00 92.50 223 GLU A N 1
ATOM 1792 C CA . GLU A 1 223 ? -23.099 -1.739 18.005 1.00 92.50 223 GLU A CA 1
ATOM 1793 C C . GLU A 1 223 ? -22.727 -2.508 16.731 1.00 92.50 223 GLU A C 1
ATOM 1795 O O . GLU A 1 223 ? -23.089 -3.668 16.588 1.00 92.50 223 GLU A O 1
ATOM 1800 N N . LYS A 1 224 ? -21.956 -1.898 15.821 1.00 91.56 224 LYS A N 1
ATOM 1801 C CA . LYS A 1 224 ? -21.477 -2.574 14.602 1.00 91.56 224 LYS A CA 1
ATOM 1802 C C . LYS A 1 224 ? -20.355 -3.584 14.865 1.00 91.56 224 LYS A C 1
ATOM 1804 O O . LYS A 1 224 ? -20.124 -4.449 14.026 1.00 91.56 224 LYS A O 1
ATOM 1809 N N . GLY A 1 225 ? -19.606 -3.419 15.956 1.00 91.50 225 GLY A N 1
ATOM 1810 C CA . GLY A 1 225 ? -18.407 -4.204 16.256 1.00 91.50 225 GLY A CA 1
ATOM 1811 C C . GLY A 1 225 ? -18.603 -5.294 17.306 1.00 91.50 225 GLY A C 1
ATOM 1812 O O . GLY A 1 225 ? -17.881 -6.284 17.268 1.00 91.50 225 GLY A O 1
ATOM 1813 N N . LYS A 1 226 ? -19.556 -5.140 18.229 1.00 86.69 226 LYS A N 1
ATOM 1814 C CA . LYS A 1 226 ? -19.696 -6.007 19.408 1.00 86.69 226 LYS A CA 1
ATOM 1815 C C . LYS A 1 226 ? -19.978 -7.470 19.052 1.00 86.69 226 LYS A C 1
ATOM 1817 O O . LYS A 1 226 ? -19.321 -8.337 19.605 1.00 86.69 226 LYS A O 1
ATOM 1822 N N . ASP A 1 227 ? -20.816 -7.734 18.048 1.00 86.75 227 ASP A N 1
ATOM 1823 C CA . ASP A 1 227 ? -21.121 -9.103 17.594 1.00 86.75 227 ASP A CA 1
ATOM 1824 C C . ASP A 1 227 ? -19.940 -9.737 16.828 1.00 86.75 227 ASP A C 1
ATOM 1826 O O . ASP A 1 227 ? -19.858 -10.947 16.648 1.00 86.75 227 ASP A O 1
ATOM 1830 N N . LEU A 1 228 ? -19.012 -8.916 16.318 1.00 90.50 228 LEU A N 1
ATOM 1831 C CA . LEU A 1 228 ? -17.811 -9.389 15.622 1.00 90.50 228 LEU A CA 1
ATOM 1832 C C . LEU A 1 228 ? -16.636 -9.615 16.581 1.00 90.50 228 LEU A C 1
ATOM 1834 O O . LEU A 1 228 ? -15.720 -10.368 16.249 1.00 90.50 228 LEU A O 1
ATOM 1838 N N . PHE A 1 229 ? -16.642 -8.932 17.726 1.00 91.81 229 PHE A N 1
ATOM 1839 C CA . PHE A 1 229 ? -15.544 -8.883 18.687 1.00 91.81 229 PHE A CA 1
ATOM 1840 C C . PHE A 1 229 ? -16.081 -8.888 20.122 1.00 91.81 229 PHE A C 1
ATOM 1842 O O . PHE A 1 229 ? -15.809 -7.973 20.901 1.00 91.81 229 PHE A O 1
ATOM 1849 N N . GLU A 1 230 ? -16.833 -9.932 20.463 1.00 86.75 230 GLU A N 1
ATOM 1850 C CA . GLU A 1 230 ? -17.571 -10.053 21.730 1.00 86.75 230 GLU A CA 1
ATOM 1851 C C . GLU A 1 230 ? -16.680 -9.938 22.975 1.00 86.75 230 GLU A C 1
ATOM 1853 O O . GLU A 1 230 ? -17.132 -9.465 24.009 1.00 86.75 230 GLU A O 1
ATOM 1858 N N . SER A 1 231 ? -15.398 -10.304 22.874 1.00 88.19 231 SER A N 1
ATOM 1859 C CA . SER A 1 231 ? -14.420 -10.228 23.967 1.00 88.19 231 SER A CA 1
ATOM 1860 C C . SER A 1 231 ? -13.516 -8.984 23.910 1.00 88.19 231 SER A C 1
ATOM 1862 O O . SER A 1 231 ? -12.484 -8.927 24.585 1.00 88.19 231 SER A O 1
ATOM 1864 N N . ASN A 1 232 ? -13.823 -7.997 23.060 1.00 90.69 232 ASN A N 1
ATOM 1865 C CA . ASN A 1 232 ? -12.990 -6.805 22.924 1.00 90.69 232 ASN A CA 1
ATOM 1866 C C . ASN A 1 232 ? -13.240 -5.814 24.068 1.00 90.69 232 ASN A C 1
ATOM 1868 O O . ASN A 1 232 ? -14.188 -5.026 24.055 1.00 90.69 232 ASN A O 1
ATOM 1872 N N . MET A 1 233 ? -12.315 -5.804 25.029 1.00 89.31 233 MET A N 1
ATOM 1873 C CA . MET A 1 233 ? -12.390 -4.968 26.230 1.00 89.31 233 MET A CA 1
ATOM 1874 C C . MET A 1 233 ? -12.399 -3.460 25.945 1.00 89.31 233 MET A C 1
ATOM 1876 O O . MET A 1 233 ? -12.926 -2.702 26.756 1.00 89.31 233 MET A O 1
ATOM 1880 N N . VAL A 1 234 ? -11.859 -3.006 24.806 1.00 92.38 234 VAL A N 1
ATOM 1881 C CA . VAL A 1 234 ? -11.915 -1.586 24.425 1.00 92.38 234 VAL A CA 1
ATOM 1882 C C . VAL A 1 234 ? -13.344 -1.195 24.060 1.00 92.38 234 VAL A C 1
ATOM 1884 O O . VAL A 1 234 ? -13.814 -0.155 24.522 1.00 92.38 234 VAL A O 1
ATOM 1887 N N . LEU A 1 235 ? -14.050 -2.019 23.275 1.00 93.12 235 LEU A N 1
ATOM 1888 C CA . LEU A 1 235 ? -15.452 -1.763 22.922 1.00 93.12 235 LEU A CA 1
ATOM 1889 C C . LEU A 1 235 ? -16.340 -1.798 24.172 1.00 93.12 235 LEU A C 1
ATOM 1891 O O . LEU A 1 235 ? -17.071 -0.842 24.426 1.00 93.12 235 LEU A O 1
ATOM 1895 N N . ILE A 1 236 ? -16.213 -2.863 24.973 1.00 89.69 236 ILE A N 1
ATOM 1896 C CA . ILE A 1 236 ? -17.018 -3.087 26.183 1.00 89.69 236 ILE A CA 1
ATOM 1897 C C . ILE A 1 236 ? -16.794 -1.965 27.201 1.00 89.69 236 ILE A C 1
ATOM 1899 O O . ILE A 1 236 ? -17.748 -1.333 27.656 1.00 89.69 236 ILE A O 1
ATOM 1903 N N . GLY A 1 237 ? -15.532 -1.682 27.539 1.00 90.12 237 GLY A N 1
ATOM 1904 C CA . GLY A 1 237 ? -15.188 -0.652 28.518 1.00 90.12 237 GLY A CA 1
ATOM 1905 C C . GLY A 1 237 ? -15.671 0.731 28.085 1.00 90.12 237 GLY A C 1
ATOM 1906 O O . GLY A 1 237 ? -16.295 1.442 28.869 1.00 90.12 237 GLY A O 1
ATOM 1907 N N . THR A 1 238 ? -15.484 1.074 26.806 1.00 93.12 238 THR A N 1
ATOM 1908 C CA . THR A 1 238 ? -15.957 2.354 26.259 1.00 93.12 238 THR A CA 1
ATOM 1909 C C . THR A 1 238 ? -17.477 2.480 26.334 1.00 93.12 238 THR A C 1
ATOM 1911 O O . THR A 1 238 ? -17.990 3.556 26.646 1.00 93.12 238 THR A O 1
ATOM 1914 N N . GLU A 1 239 ? -18.217 1.408 26.044 1.00 92.44 239 GLU A N 1
ATOM 1915 C CA . GLU A 1 239 ? -19.674 1.419 26.154 1.00 92.44 239 GLU A CA 1
ATOM 1916 C C . GLU A 1 239 ? -20.115 1.716 27.591 1.00 92.44 239 GLU A C 1
ATOM 1918 O O . GLU A 1 239 ? -20.894 2.648 27.816 1.00 92.44 239 GLU A O 1
ATOM 1923 N N . ILE A 1 240 ? -19.564 0.978 28.561 1.00 89.62 240 ILE A N 1
ATOM 1924 C CA . ILE A 1 240 ? -19.833 1.163 29.992 1.00 89.62 240 ILE A CA 1
ATOM 1925 C C . ILE A 1 240 ? -19.558 2.614 30.401 1.00 89.62 240 ILE A C 1
ATOM 1927 O O . ILE A 1 240 ? -20.442 3.273 30.957 1.00 89.62 240 ILE A O 1
ATOM 1931 N N . ASP A 1 241 ? -18.381 3.142 30.061 1.00 90.81 241 ASP A N 1
ATOM 1932 C CA . ASP A 1 241 ? -17.970 4.504 30.407 1.00 90.81 241 ASP A CA 1
ATOM 1933 C C . ASP A 1 241 ? -18.934 5.561 29.847 1.00 90.81 241 ASP A C 1
ATOM 1935 O O . ASP A 1 241 ? -19.312 6.504 30.552 1.00 90.81 241 ASP A O 1
ATOM 1939 N N . ILE A 1 242 ? -19.399 5.397 28.601 1.00 92.44 242 ILE A N 1
ATOM 1940 C CA . ILE A 1 242 ? -20.377 6.308 27.988 1.00 92.44 242 ILE A CA 1
ATOM 1941 C C . ILE A 1 242 ? -21.713 6.270 28.744 1.00 92.44 242 ILE A C 1
ATOM 1943 O O . ILE A 1 242 ? -22.292 7.327 29.022 1.00 92.44 242 ILE A O 1
ATOM 1947 N N . TYR A 1 243 ? -22.232 5.085 29.075 1.00 91.38 243 TYR A N 1
ATOM 1948 C CA . TYR A 1 243 ? -23.507 4.964 29.793 1.00 91.38 243 TYR A CA 1
ATOM 1949 C C . TYR A 1 243 ? -23.424 5.534 31.214 1.00 91.38 243 TYR A C 1
ATOM 1951 O O . TYR A 1 243 ? -24.342 6.250 31.637 1.00 91.38 243 TYR A O 1
ATOM 1959 N N . LEU A 1 244 ? -22.313 5.293 31.918 1.00 88.12 244 LEU A N 1
ATOM 1960 C CA . LEU A 1 244 ? -22.053 5.863 33.241 1.00 88.12 244 LEU A CA 1
ATOM 1961 C C . LEU A 1 244 ? -21.980 7.393 33.184 1.00 88.12 244 LEU A C 1
ATOM 1963 O O . LEU A 1 244 ? -22.683 8.072 33.937 1.00 88.12 244 LEU A O 1
ATOM 1967 N N . ALA A 1 245 ? -21.215 7.953 32.242 1.00 88.75 245 ALA A N 1
ATOM 1968 C CA . ALA A 1 245 ? -21.086 9.401 32.071 1.00 88.75 245 ALA A CA 1
ATOM 1969 C C . ALA A 1 245 ? -22.428 10.085 31.752 1.00 88.75 245 ALA A C 1
ATOM 1971 O O . ALA A 1 245 ? -22.673 11.221 32.164 1.00 88.75 245 ALA A O 1
ATOM 1972 N N . ARG A 1 246 ? -23.332 9.388 31.052 1.00 88.88 246 ARG A N 1
ATOM 1973 C CA . ARG A 1 246 ? -24.678 9.882 30.715 1.00 88.88 246 ARG A CA 1
ATOM 1974 C C . ARG A 1 246 ? -25.720 9.642 31.811 1.00 88.88 246 ARG A C 1
ATOM 1976 O O . ARG A 1 246 ? -26.885 9.968 31.590 1.00 88.88 246 ARG A O 1
ATOM 1983 N N . LYS A 1 247 ? -25.334 9.079 32.965 1.00 88.19 247 LYS A N 1
ATOM 1984 C CA . LYS A 1 247 ? -26.241 8.657 34.052 1.00 88.19 247 LYS A CA 1
ATOM 1985 C C . LYS A 1 247 ? -27.344 7.697 33.579 1.00 88.19 247 LYS A C 1
ATOM 1987 O O . LYS A 1 247 ? -28.436 7.668 34.138 1.00 88.19 247 LYS A O 1
ATOM 1992 N N . LYS A 1 248 ? -27.058 6.907 32.541 1.00 88.38 248 LYS A N 1
ATOM 1993 C CA . LYS A 1 248 ? -27.959 5.910 31.942 1.00 88.38 248 LYS A CA 1
ATOM 1994 C C . LYS A 1 248 ? -27.627 4.497 32.435 1.00 88.38 248 LYS A C 1
ATOM 1996 O O . LYS A 1 248 ? -27.684 3.535 31.680 1.00 88.38 248 LYS A O 1
ATOM 2001 N N . THR A 1 249 ? -27.267 4.368 33.710 1.00 81.94 249 THR A N 1
ATOM 2002 C CA . THR A 1 249 ? -26.823 3.101 34.312 1.00 81.94 249 THR A CA 1
ATOM 2003 C C . THR A 1 249 ? -27.895 2.011 34.241 1.00 81.94 249 THR A C 1
ATOM 2005 O O . THR A 1 249 ? -27.562 0.849 34.044 1.00 81.94 249 THR A O 1
ATOM 2008 N N . GLN A 1 250 ? -29.180 2.372 34.328 1.00 82.19 250 GLN A N 1
ATOM 2009 C CA . GLN A 1 250 ? -30.269 1.398 34.209 1.00 82.19 250 GLN A CA 1
ATOM 2010 C C . GLN A 1 250 ? -30.346 0.781 32.805 1.00 82.19 250 GLN A C 1
ATOM 2012 O O . GLN A 1 250 ? -30.521 -0.429 32.683 1.00 82.19 250 GLN A O 1
ATOM 2017 N N . ASP A 1 251 ? -30.155 1.592 31.757 1.00 80.88 251 ASP A N 1
ATOM 2018 C CA . ASP A 1 251 ? -30.131 1.120 30.365 1.00 80.88 251 ASP A CA 1
ATOM 2019 C C . AS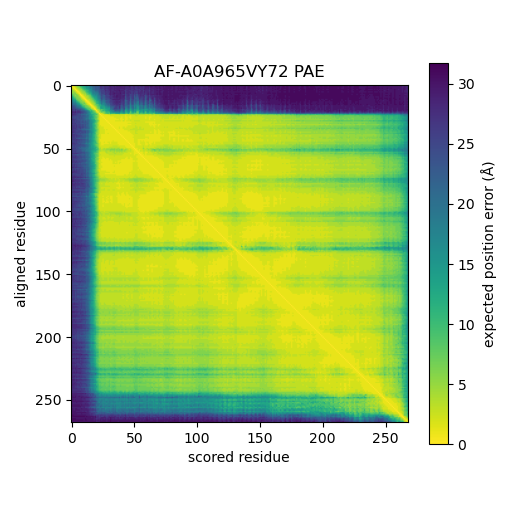P A 1 251 ? -28.980 0.116 30.158 1.00 80.88 251 ASP A C 1
ATOM 2021 O O . ASP A 1 251 ? -29.143 -0.891 29.470 1.00 80.88 251 ASP A O 1
ATOM 2025 N N . LEU A 1 252 ? -27.825 0.378 30.784 1.00 80.38 252 LEU A N 1
ATOM 2026 C CA . LEU A 1 252 ? -26.658 -0.505 30.744 1.00 80.38 252 LEU A CA 1
ATOM 2027 C C . LEU A 1 252 ? -26.921 -1.839 31.454 1.00 80.38 252 LEU A C 1
ATOM 2029 O O . LEU A 1 252 ? -26.596 -2.882 30.897 1.00 80.38 252 LEU A O 1
ATOM 2033 N N . ILE A 1 253 ? -27.532 -1.822 32.645 1.00 79.50 253 ILE A N 1
ATOM 2034 C CA . ILE A 1 253 ? -27.871 -3.045 33.394 1.00 79.50 253 ILE A CA 1
ATOM 2035 C C . ILE A 1 253 ? -28.768 -3.958 32.555 1.00 79.50 253 ILE A C 1
ATOM 2037 O O . ILE A 1 253 ? -28.462 -5.139 32.419 1.00 79.50 253 ILE A O 1
ATOM 2041 N N . VAL A 1 254 ? -29.821 -3.408 31.942 1.00 82.25 254 VAL A N 1
ATOM 2042 C CA . VAL A 1 254 ? -30.724 -4.178 31.070 1.00 82.25 254 VAL A CA 1
ATOM 2043 C C . VAL A 1 254 ? -29.962 -4.776 29.885 1.00 82.25 254 VAL A C 1
ATOM 2045 O O . VAL A 1 254 ? -30.151 -5.942 29.550 1.00 82.25 254 VAL A O 1
ATOM 2048 N N . LYS A 1 255 ? -29.055 -4.009 29.268 1.00 76.75 255 LYS A N 1
ATOM 2049 C CA . LYS A 1 255 ? -28.212 -4.499 28.168 1.00 76.75 255 LYS A CA 1
ATOM 2050 C C . LYS A 1 255 ? -27.310 -5.662 28.587 1.00 76.75 255 LYS A C 1
ATOM 2052 O O . LYS A 1 255 ? -27.241 -6.651 27.865 1.00 76.75 255 LYS A O 1
ATOM 2057 N N . VAL A 1 256 ? -26.637 -5.544 29.732 1.00 77.62 256 VAL A N 1
ATOM 2058 C CA . VAL A 1 256 ? -25.742 -6.589 30.255 1.00 77.62 256 VAL A CA 1
ATOM 2059 C C . VAL A 1 256 ? -26.532 -7.845 30.624 1.00 77.62 256 VAL A C 1
ATOM 2061 O O . VAL A 1 256 ? -26.113 -8.942 30.278 1.00 77.62 256 VAL A O 1
ATOM 2064 N N . GLN A 1 257 ? -27.696 -7.697 31.261 1.00 77.56 257 GLN A N 1
ATOM 2065 C CA . GLN A 1 257 ? -28.574 -8.825 31.596 1.00 77.56 257 GLN A CA 1
ATOM 2066 C C . GLN A 1 257 ? -29.027 -9.582 30.344 1.00 77.56 257 GLN A C 1
ATOM 2068 O O . GLN A 1 257 ? -28.858 -10.796 30.279 1.00 77.56 257 GLN A O 1
ATOM 2073 N N . ASN A 1 258 ? -29.492 -8.867 29.315 1.00 74.88 258 ASN A N 1
ATOM 2074 C CA . ASN A 1 258 ? -29.878 -9.484 28.044 1.00 74.88 258 ASN A CA 1
ATOM 2075 C C . ASN A 1 258 ? -28.703 -10.216 27.369 1.00 74.88 258 ASN A C 1
ATOM 2077 O O . ASN A 1 258 ? -28.904 -11.256 26.750 1.00 74.88 258 ASN A O 1
ATOM 2081 N N . ALA A 1 259 ? -27.479 -9.687 27.473 1.00 70.19 259 ALA A N 1
ATOM 2082 C CA . ALA A 1 259 ? -26.293 -10.340 26.920 1.00 70.19 259 ALA A CA 1
ATOM 2083 C C . ALA A 1 259 ? -25.944 -11.644 27.664 1.00 70.19 259 ALA A C 1
ATOM 2085 O O . ALA A 1 259 ? -25.608 -12.631 27.018 1.00 70.19 259 ALA A O 1
ATOM 2086 N N . ILE A 1 260 ? -26.078 -11.669 28.997 1.00 70.75 260 ILE A N 1
ATOM 2087 C CA . ILE A 1 260 ? -25.870 -12.874 29.821 1.00 70.75 260 ILE A CA 1
ATOM 2088 C C . ILE A 1 260 ? -26.926 -13.944 29.503 1.00 70.75 260 ILE A C 1
ATOM 2090 O O . ILE A 1 260 ? -26.589 -15.116 29.369 1.00 70.75 260 ILE A O 1
ATOM 2094 N N . GLU A 1 261 ? -28.194 -13.558 29.329 1.00 71.62 261 GLU A N 1
ATOM 2095 C CA . GLU A 1 261 ? -29.274 -14.492 28.971 1.00 71.62 261 GLU A CA 1
ATOM 2096 C C . GLU A 1 261 ? -29.080 -15.137 27.589 1.00 71.62 261 GLU A C 1
ATOM 2098 O O . GLU A 1 261 ? -29.468 -16.287 27.380 1.00 71.62 261 GLU A O 1
ATOM 2103 N N . LEU A 1 262 ? -28.472 -14.412 26.645 1.00 64.62 262 LEU A N 1
ATOM 2104 C CA . LEU A 1 262 ? -28.195 -14.896 25.289 1.00 64.62 262 LEU A CA 1
ATOM 2105 C C . LEU A 1 262 ? -26.902 -15.725 25.185 1.00 64.62 262 LEU A C 1
ATOM 2107 O O . LEU A 1 262 ? -26.734 -16.440 24.197 1.00 64.62 262 LEU A O 1
ATOM 2111 N N . ALA A 1 263 ? -26.019 -15.661 26.185 1.00 62.41 263 ALA A N 1
ATOM 2112 C CA . ALA A 1 263 ? -24.760 -16.406 26.249 1.00 62.41 263 ALA A CA 1
ATOM 2113 C C . ALA A 1 263 ? -24.534 -17.019 27.651 1.00 62.41 263 ALA A C 1
ATOM 2115 O O . ALA A 1 263 ? -23.576 -16.650 28.336 1.00 62.41 263 ALA A O 1
ATOM 2116 N N . PRO A 1 264 ? -25.393 -17.961 28.095 1.00 57.22 264 PRO A N 1
ATOM 2117 C CA . PRO A 1 264 ? -25.335 -18.520 29.449 1.00 57.22 264 PRO A CA 1
ATOM 2118 C C . PRO A 1 264 ? -24.046 -19.307 29.755 1.00 57.22 264 PRO A C 1
ATOM 2120 O O . PRO A 1 264 ? -23.746 -19.511 30.927 1.00 57.22 264 PRO A O 1
ATOM 2123 N N . ASP A 1 265 ? -23.285 -19.700 28.725 1.00 58.34 265 ASP A N 1
ATOM 2124 C CA . ASP A 1 265 ? -22.050 -20.496 28.822 1.00 58.34 265 ASP A CA 1
ATOM 2125 C C . ASP A 1 265 ? -20.750 -19.660 28.720 1.00 58.34 265 ASP A C 1
ATOM 2127 O O . ASP A 1 265 ? -19.665 -20.224 28.572 1.00 58.34 265 ASP A O 1
ATOM 2131 N N . ASN A 1 266 ? -20.811 -18.321 28.773 1.00 50.97 266 ASN A N 1
ATOM 2132 C CA . ASN A 1 266 ? -19.595 -17.502 28.888 1.00 50.97 266 ASN A CA 1
ATOM 2133 C C . ASN A 1 266 ? -19.057 -17.586 30.329 1.00 50.97 266 ASN A C 1
ATOM 2135 O O . ASN A 1 266 ? -19.364 -16.744 31.175 1.00 50.97 266 ASN A O 1
ATOM 2139 N N . ASP A 1 267 ? -18.279 -18.634 30.605 1.00 42.94 267 ASP A N 1
ATOM 2140 C CA . ASP A 1 267 ? -17.529 -18.786 31.852 1.00 42.94 267 ASP A CA 1
ATOM 2141 C C . ASP A 1 267 ? -16.558 -17.605 32.053 1.00 42.94 267 ASP A C 1
ATOM 2143 O O . ASP A 1 267 ? -15.875 -17.162 31.125 1.00 42.94 267 ASP A O 1
ATOM 2147 N N . ILE A 1 268 ? -16.549 -17.097 33.289 1.00 41.19 268 ILE A N 1
ATOM 2148 C CA . ILE A 1 268 ? -15.792 -15.937 33.798 1.00 41.19 268 ILE A CA 1
ATOM 2149 C C . ILE A 1 268 ? -14.276 -16.158 33.717 1.00 41.19 268 ILE A C 1
ATOM 2151 O O . ILE A 1 268 ? -13.816 -17.248 34.128 1.00 41.19 268 ILE A O 1
#

Foldseek 3Di:
DDDDDDDDDPPPPPDPPPPPCLCVLVVQLVVCVVVVVLLSNQVSLVVQCVDPVSVLALSSLQSQLSSLCSQCVDPDPVSVVSDVCSLVSNLQSLLSSVVNPPVCPCLVVRLVSNLVSLLVLQVVLCVCCPPPVNLVSSLSSLVSLVSCVVSNPVCSCVVVVSDPLSSLVVNLVSCLSNVVPVSNVVSLVVNLVVVPQDVCSLLSQLVVCVVVVNVVVNVVSLVSRCVSCVPPCSSVVSVCVSCVVVVVVVVVVVVVVVVCVVCVPPDD

Mean predicted aligned error: 7.93 Å

Nearest PDB structures (foldseek):
  8bbe-assembly1_D  TM=3.808E-01  e=5.990E-03  Homo sapiens
  5khu-assembly1_J  TM=3.005E-01  e=6.291E-02  Homo sapiens
  8fbo-assembly1_C  TM=2.458E-01  e=2.160E-02  synthetic construct
  5a31-assembly1_J  TM=3.078E-01  e=3.334E-01  Homo sapiens
  4ui9-assembly1_J  TM=3.039E-01  e=3.194E-01  Homo sapiens

Radius of gyration: 29.58 Å; Cα contacts (8 Å, |Δi|>4): 280; chains: 1; bounding box: 57×54×117 Å

Solvent-accessible surface area (backbone atoms only — not comparable to full-atom values): 14939 Å² total; per-residue (Å²): 138,86,85,82,83,81,82,81,80,82,79,79,79,76,72,79,91,78,84,75,65,85,60,45,32,53,54,44,19,55,52,24,43,75,69,66,38,52,70,60,10,48,54,22,35,57,56,27,55,72,37,76,76,39,54,68,34,25,69,48,25,42,54,36,12,52,43,23,43,54,33,55,71,41,87,49,68,72,52,32,64,72,43,92,53,18,39,54,52,14,30,49,19,35,39,49,13,57,72,53,33,84,83,50,83,56,44,87,75,42,49,66,53,36,43,53,23,42,53,48,32,54,61,48,30,50,49,26,45,52,86,66,62,35,42,70,62,25,52,50,44,50,52,52,47,59,70,35,54,90,63,42,86,82,46,54,36,51,75,70,65,56,39,76,69,48,49,52,52,52,50,28,52,42,25,55,76,68,63,40,63,68,62,25,52,58,42,42,54,50,38,56,75,68,65,57,92,52,68,68,53,49,55,53,51,34,56,51,25,55,77,69,66,36,60,65,61,27,52,54,44,38,69,73,38,41,89,80,40,77,83,40,62,68,53,53,51,51,53,53,51,52,31,52,77,67,71,37,52,68,63,47,51,54,53,53,51,54,51,44,73,76,43,79,80,72,77,130